Protein AF-K2Q4K3-F1 (afdb_monomer_lite)

Sequence (228 aa):
MFWHGWGLAWGFAFGVAFAGFVYLGSAGADAVWCAADDRGNCLREWISALGGWAAVAAAAPTIYYLSRQVTAAATHEKVNFAIASRANLSLASAARQTAIEVRYQVRLVRQTLGNSGMTRPRQVNHVRAVCELASEWFKRPVFAEFEARIGFADATTVATITVYLDGQVSHMKDLEIQALEGLSVKEFEMLMKRLDGAMNIADKFAEATCASADTFIQEINRLGSRLA

Radius of gyration: 39.3 Å; chains: 1; bounding box: 79×46×107 Å

Structure (mmCIF, N/CA/C/O backbone):
data_AF-K2Q4K3-F1
#
_entry.id   AF-K2Q4K3-F1
#
loop_
_atom_site.group_PDB
_atom_site.id
_atom_site.type_symbol
_atom_site.label_atom_id
_atom_site.label_alt_id
_atom_site.label_comp_id
_atom_site.label_asym_id
_atom_site.label_entity_id
_atom_site.label_seq_id
_atom_site.pdbx_PDB_ins_code
_atom_site.Cartn_x
_atom_site.Cartn_y
_atom_site.Cartn_z
_atom_site.occupancy
_atom_site.B_iso_or_equiv
_atom_site.auth_seq_id
_atom_site.auth_comp_id
_atom_site.auth_asym_id
_atom_site.auth_atom_id
_atom_site.pdbx_PDB_model_num
ATOM 1 N N . MET A 1 1 ? 40.357 0.720 -27.480 1.00 56.66 1 MET A N 1
ATOM 2 C CA . MET A 1 1 ? 41.313 0.406 -28.572 1.00 56.66 1 MET A CA 1
ATOM 3 C C . MET A 1 1 ? 40.733 0.530 -29.985 1.00 56.66 1 MET A C 1
ATOM 5 O O . MET A 1 1 ? 41.469 0.970 -30.852 1.00 56.66 1 MET A O 1
ATOM 9 N N . PHE A 1 2 ? 39.448 0.232 -30.236 1.00 60.06 2 PHE A N 1
ATOM 10 C CA . PHE A 1 2 ? 38.836 0.322 -31.581 1.00 60.06 2 PHE A CA 1
ATOM 11 C C . PHE A 1 2 ? 38.992 1.697 -32.276 1.00 60.06 2 PHE A C 1
ATOM 13 O O . PHE A 1 2 ? 39.279 1.766 -33.467 1.00 60.06 2 PHE A O 1
ATOM 20 N N . TRP A 1 3 ? 38.902 2.791 -31.514 1.00 59.75 3 TRP A N 1
ATOM 21 C CA . TRP A 1 3 ? 38.995 4.165 -32.026 1.00 59.75 3 TRP A CA 1
ATOM 22 C C . TRP A 1 3 ? 40.365 4.555 -32.602 1.00 59.75 3 TRP A C 1
ATOM 24 O O . TRP A 1 3 ? 40.418 5.317 -33.563 1.00 59.75 3 TRP A O 1
ATOM 34 N N . HIS A 1 4 ? 41.470 4.012 -32.077 1.00 75.50 4 HIS A N 1
ATOM 35 C CA . HIS A 1 4 ? 42.804 4.330 -32.603 1.00 75.50 4 HIS A CA 1
ATOM 36 C C . HIS A 1 4 ? 43.058 3.669 -33.960 1.00 75.50 4 HIS A C 1
ATOM 38 O O . HIS A 1 4 ? 43.637 4.302 -34.837 1.00 75.50 4 HIS A O 1
ATOM 44 N N . GLY A 1 5 ? 42.569 2.439 -34.162 1.00 76.44 5 GLY A N 1
ATOM 45 C CA . GLY A 1 5 ? 42.685 1.744 -35.448 1.00 76.44 5 GLY A CA 1
ATOM 46 C C . GLY A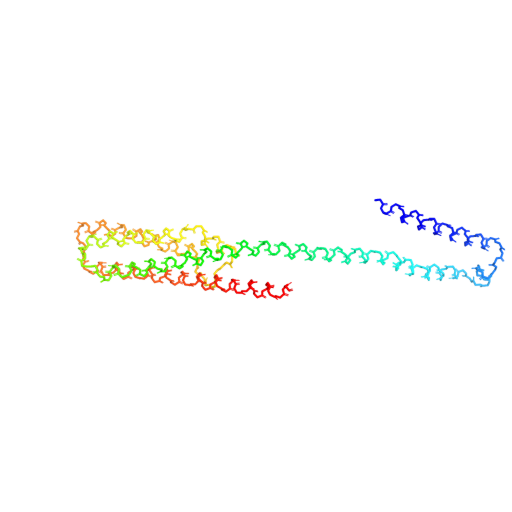 1 5 ? 41.842 2.397 -36.544 1.00 76.44 5 GLY A C 1
ATOM 47 O O . GLY A 1 5 ? 42.328 2.603 -37.652 1.00 76.44 5 GLY A O 1
ATOM 48 N N . TRP A 1 6 ? 40.607 2.793 -36.220 1.00 76.31 6 TRP A N 1
ATOM 49 C CA . TRP A 1 6 ? 39.730 3.497 -37.162 1.00 76.31 6 TRP A CA 1
ATOM 50 C C . TRP A 1 6 ? 40.262 4.890 -37.524 1.00 76.31 6 TRP A C 1
ATOM 52 O O . TRP A 1 6 ? 40.277 5.249 -38.699 1.00 76.31 6 TRP A O 1
ATOM 62 N N . GLY A 1 7 ? 40.761 5.646 -36.540 1.00 78.50 7 GLY A N 1
ATOM 63 C CA . GLY A 1 7 ? 41.373 6.955 -36.779 1.00 78.50 7 GLY A CA 1
ATOM 64 C C . GLY A 1 7 ? 42.622 6.880 -37.661 1.00 78.50 7 GLY A C 1
ATOM 65 O O . GLY A 1 7 ? 42.772 7.692 -38.568 1.00 78.50 7 GLY A O 1
ATOM 66 N N . LEU A 1 8 ? 43.481 5.874 -37.454 1.00 84.50 8 LEU A N 1
ATOM 67 C CA . LEU A 1 8 ? 44.656 5.633 -38.299 1.00 84.50 8 LEU A CA 1
ATOM 68 C C . LEU A 1 8 ? 44.277 5.230 -39.726 1.00 84.50 8 LEU A C 1
ATOM 70 O O . LEU A 1 8 ? 44.859 5.753 -40.672 1.00 84.50 8 LEU A O 1
ATOM 74 N N . ALA A 1 9 ? 43.297 4.338 -39.891 1.00 80.12 9 ALA A N 1
ATOM 75 C CA . ALA A 1 9 ? 42.867 3.877 -41.209 1.00 80.12 9 ALA A CA 1
ATOM 76 C C . ALA A 1 9 ? 42.280 5.023 -42.048 1.00 80.12 9 ALA A C 1
ATOM 78 O O . ALA A 1 9 ? 42.670 5.210 -43.199 1.00 80.12 9 ALA A O 1
ATOM 79 N N . TRP A 1 10 ? 41.397 5.834 -41.457 1.00 80.44 10 TRP A N 1
ATOM 80 C CA . TRP A 1 10 ? 40.829 6.999 -42.137 1.00 80.44 10 TRP A CA 1
ATOM 81 C C . TRP A 1 10 ? 41.842 8.121 -42.320 1.00 80.44 10 TRP A C 1
ATOM 83 O O . TRP A 1 10 ? 41.892 8.707 -43.395 1.00 80.44 10 TRP A O 1
ATOM 93 N N . GLY A 1 11 ? 42.681 8.393 -41.319 1.00 84.00 11 GLY A N 1
ATOM 94 C CA . GLY A 1 11 ? 43.754 9.380 -41.433 1.00 84.00 11 GLY A CA 1
ATOM 95 C C . GLY A 1 11 ? 44.720 9.043 -42.569 1.00 84.00 11 GLY A C 1
ATOM 96 O O . GLY A 1 11 ? 45.068 9.918 -43.356 1.00 84.00 11 GLY A O 1
ATOM 97 N N . PHE A 1 12 ? 45.081 7.765 -42.718 1.00 87.00 12 PHE A N 1
ATOM 98 C CA . PHE A 1 12 ? 45.898 7.293 -43.832 1.00 87.00 12 PHE A CA 1
ATOM 99 C C . PHE A 1 12 ? 45.155 7.385 -45.170 1.00 87.00 12 PHE A C 1
ATOM 101 O O . PHE A 1 12 ? 45.705 7.918 -46.128 1.00 87.00 12 PHE A O 1
ATOM 108 N N . ALA A 1 13 ? 43.897 6.937 -45.242 1.00 81.12 13 ALA A N 1
ATOM 109 C CA . ALA A 1 13 ? 43.105 6.995 -46.472 1.00 81.12 13 ALA A CA 1
ATOM 110 C C . ALA A 1 13 ? 42.893 8.437 -46.967 1.00 81.12 13 ALA A C 1
ATOM 112 O O . ALA A 1 13 ? 43.141 8.726 -48.138 1.00 81.12 13 ALA A O 1
ATOM 113 N N . PHE A 1 14 ? 42.505 9.359 -46.080 1.00 82.81 14 PHE A N 1
ATOM 114 C CA . PHE A 1 14 ? 42.374 10.780 -46.409 1.00 82.81 14 PHE A CA 1
ATOM 115 C C . PHE A 1 14 ? 43.726 11.417 -46.728 1.00 82.81 14 PHE A C 1
ATOM 117 O O . PHE A 1 14 ? 43.805 12.216 -47.655 1.00 82.81 14 PHE A O 1
ATOM 124 N N . GLY A 1 15 ? 44.791 11.039 -46.017 1.00 86.00 15 GLY A N 1
ATOM 125 C CA . GLY A 1 15 ? 46.147 11.511 -46.290 1.00 86.00 15 GLY A CA 1
ATOM 126 C C . GLY A 1 15 ? 46.643 11.108 -47.680 1.00 86.00 15 GLY A C 1
ATOM 127 O O . GLY A 1 15 ? 47.149 11.952 -48.414 1.00 86.00 15 GLY A O 1
ATOM 128 N N . VAL A 1 16 ? 46.441 9.848 -48.079 1.00 84.38 16 VAL A N 1
ATOM 129 C CA . VAL A 1 16 ? 46.806 9.343 -49.413 1.00 84.38 16 VAL A CA 1
ATOM 130 C C . VAL A 1 16 ? 45.932 9.966 -50.498 1.00 84.38 16 VAL A C 1
ATOM 132 O O . VAL A 1 16 ? 46.457 10.382 -51.527 1.00 84.38 16 VAL A O 1
ATOM 135 N N . ALA A 1 17 ? 44.621 10.088 -50.273 1.00 80.06 17 ALA A N 1
ATOM 136 C CA . ALA A 1 17 ? 43.721 10.750 -51.215 1.00 80.06 17 ALA A CA 1
ATOM 137 C C . ALA A 1 17 ? 44.091 12.230 -51.411 1.00 80.06 17 ALA A C 1
ATOM 139 O O . ALA A 1 17 ? 44.132 12.710 -52.541 1.00 80.06 17 ALA A O 1
ATOM 140 N N . PHE A 1 18 ? 44.427 12.936 -50.329 1.00 82.19 18 PHE A N 1
ATOM 141 C CA . PHE A 1 18 ? 44.883 14.323 -50.376 1.00 82.19 18 PHE A CA 1
ATOM 142 C C . PHE A 1 18 ? 46.233 14.454 -51.090 1.00 82.19 18 PHE A C 1
ATOM 144 O O . PHE A 1 18 ? 46.377 15.289 -51.980 1.00 82.19 18 PHE A O 1
ATOM 151 N N . ALA A 1 19 ? 47.203 13.594 -50.768 1.00 82.88 19 ALA A N 1
ATOM 152 C CA . ALA A 1 19 ? 48.500 13.574 -51.440 1.00 82.88 19 ALA A CA 1
ATOM 153 C C . ALA A 1 19 ? 48.365 13.261 -52.940 1.00 82.88 19 ALA A C 1
ATOM 155 O O . ALA A 1 19 ? 49.003 13.916 -53.760 1.00 82.88 19 ALA A O 1
ATOM 156 N N . GLY A 1 20 ? 47.495 12.316 -53.310 1.00 81.06 20 GLY A N 1
ATOM 157 C CA . GLY A 1 20 ? 47.175 11.993 -54.699 1.00 81.06 20 GLY A CA 1
ATOM 158 C C . GLY A 1 20 ? 46.489 13.146 -55.433 1.00 81.06 20 GLY A C 1
ATOM 159 O O . GLY A 1 20 ? 46.856 13.446 -56.565 1.00 81.06 20 GLY A O 1
ATOM 160 N N . PHE A 1 21 ? 45.553 13.841 -54.781 1.00 75.62 21 PHE A N 1
ATOM 161 C CA . PHE A 1 21 ? 44.893 15.031 -55.324 1.00 75.62 21 PHE A CA 1
ATOM 162 C C . PHE A 1 21 ? 45.894 16.166 -55.602 1.00 75.62 21 PHE A C 1
ATOM 164 O O . PHE A 1 21 ? 45.893 16.741 -56.691 1.00 75.62 21 PHE A O 1
ATOM 171 N N . VAL A 1 22 ? 46.800 16.441 -54.655 1.00 79.38 22 VAL A N 1
ATOM 172 C CA . VAL A 1 22 ? 47.881 17.429 -54.821 1.00 79.38 22 VAL A CA 1
ATOM 173 C C . VAL A 1 22 ? 48.845 17.006 -55.932 1.00 79.38 22 VAL A C 1
ATOM 175 O O . VAL A 1 22 ? 49.200 17.823 -56.780 1.00 79.38 22 VAL A O 1
ATOM 178 N N . TYR A 1 23 ? 49.235 15.729 -55.968 1.00 80.75 23 TYR A N 1
ATOM 179 C CA . TYR A 1 23 ? 50.148 15.193 -56.976 1.00 80.75 23 TYR A CA 1
ATOM 180 C C . TYR A 1 23 ? 49.570 15.296 -58.393 1.00 80.75 23 TYR A C 1
ATOM 182 O O . TYR A 1 23 ? 50.210 15.874 -59.271 1.00 80.75 23 TYR A O 1
ATOM 190 N N . LEU A 1 24 ? 48.340 14.818 -58.604 1.00 75.25 24 LEU A N 1
ATOM 191 C CA . LEU A 1 24 ? 47.638 14.912 -59.889 1.00 75.25 24 LEU A CA 1
ATOM 192 C C . LEU A 1 24 ? 47.449 16.366 -60.330 1.00 75.25 24 LEU A C 1
ATOM 194 O O . LEU A 1 24 ? 47.532 16.662 -61.519 1.00 75.25 24 LEU A O 1
ATOM 198 N N . GLY A 1 25 ? 47.264 17.278 -59.374 1.00 70.06 25 GLY A N 1
ATOM 199 C CA . GLY A 1 25 ? 47.230 18.705 -59.650 1.00 70.06 25 GLY A CA 1
ATOM 200 C C . GLY A 1 25 ? 48.541 19.308 -60.104 1.00 70.06 25 GLY A C 1
ATOM 201 O O . GLY A 1 25 ? 48.578 20.070 -61.064 1.00 70.06 25 GLY A O 1
ATOM 202 N N . SER A 1 26 ? 49.633 18.923 -59.450 1.00 71.56 26 SER A N 1
ATOM 203 C CA . SER A 1 26 ? 50.974 19.372 -59.823 1.00 71.56 26 SER A CA 1
ATOM 204 C C . SER A 1 26 ? 51.459 18.791 -61.158 1.00 71.56 26 SER A C 1
ATOM 206 O O . SER A 1 26 ? 52.324 19.379 -61.800 1.00 71.56 26 SER A O 1
ATOM 208 N N . ALA A 1 27 ? 50.887 17.666 -61.600 1.00 74.25 27 ALA A N 1
ATOM 209 C CA . ALA A 1 27 ? 51.270 16.953 -62.818 1.00 74.25 27 ALA A CA 1
ATOM 210 C C . ALA A 1 27 ? 50.610 17.492 -64.109 1.00 74.25 27 ALA A C 1
ATOM 212 O O . ALA A 1 27 ? 50.679 16.833 -65.145 1.00 74.25 27 ALA A O 1
ATOM 213 N N . GLY A 1 28 ? 49.987 18.678 -64.069 1.00 61.53 28 GLY A N 1
ATOM 214 C CA . GLY A 1 28 ? 49.449 19.349 -65.261 1.00 61.53 28 GLY A CA 1
ATOM 215 C C . GLY A 1 28 ? 48.087 18.830 -65.726 1.00 61.53 28 GLY A C 1
ATOM 216 O O . GLY A 1 28 ? 47.750 18.930 -66.903 1.00 61.53 28 GLY A O 1
ATOM 217 N N . ALA A 1 29 ? 47.291 18.253 -64.822 1.00 60.22 29 ALA A N 1
ATOM 218 C CA . ALA A 1 29 ? 45.904 17.923 -65.117 1.00 60.22 29 ALA A CA 1
ATOM 219 C C . ALA A 1 29 ? 45.038 19.200 -65.118 1.00 60.22 29 ALA A C 1
ATOM 221 O O . ALA A 1 29 ? 44.298 19.455 -64.167 1.00 60.22 29 ALA A O 1
ATOM 222 N N . ASP A 1 30 ? 45.090 19.968 -66.211 1.00 57.81 30 ASP A N 1
ATOM 223 C CA . ASP A 1 30 ? 44.252 21.163 -66.457 1.00 57.81 30 ASP A CA 1
ATOM 224 C C . ASP A 1 30 ? 42.736 20.854 -66.447 1.00 57.81 30 ASP A C 1
ATOM 226 O O . ASP A 1 30 ? 41.898 21.748 -66.441 1.00 57.81 30 ASP A O 1
ATOM 230 N N . ALA A 1 31 ? 42.362 19.570 -66.451 1.00 57.50 31 ALA A N 1
ATOM 231 C CA . ALA A 1 31 ? 40.981 19.111 -66.304 1.00 57.50 31 ALA A CA 1
ATOM 232 C C . ALA A 1 31 ? 40.528 18.970 -64.835 1.00 57.50 31 ALA A C 1
ATOM 234 O O . ALA A 1 31 ? 39.330 18.916 -64.569 1.00 57.50 31 ALA A O 1
ATOM 235 N N . VAL A 1 32 ? 41.466 18.866 -63.884 1.00 57.28 32 VAL A N 1
ATOM 236 C CA . VAL A 1 32 ? 41.179 18.704 -62.442 1.00 57.28 32 VAL A CA 1
ATOM 237 C C . VAL A 1 32 ? 41.260 20.046 -61.717 1.00 57.28 32 VAL A C 1
ATOM 239 O O . VAL A 1 32 ? 40.518 20.285 -60.764 1.00 57.28 32 VAL A O 1
ATOM 242 N N . TRP A 1 33 ? 42.133 20.933 -62.190 1.00 58.94 33 TRP A N 1
ATOM 243 C CA . TRP A 1 33 ? 42.245 22.309 -61.724 1.00 58.94 33 TRP A CA 1
ATOM 244 C C . TRP A 1 33 ? 41.614 23.184 -62.780 1.00 58.94 33 TRP A C 1
ATOM 246 O O . TRP A 1 33 ? 42.030 23.166 -63.927 1.00 58.94 33 TRP A O 1
ATOM 256 N N . CYS A 1 34 ? 40.544 23.857 -62.389 1.00 59.59 34 CYS A N 1
ATOM 257 C CA . CYS A 1 34 ? 39.619 24.528 -63.286 1.00 59.59 34 CYS A CA 1
ATOM 258 C C . CYS A 1 34 ? 40.351 25.399 -64.317 1.00 59.59 34 CYS A C 1
ATOM 260 O O . CYS A 1 34 ? 41.372 26.011 -63.998 1.00 59.59 34 CYS A O 1
ATOM 262 N N . ALA A 1 35 ? 39.834 25.438 -65.548 1.00 60.59 35 ALA A N 1
ATOM 263 C CA . ALA A 1 35 ? 40.445 26.199 -66.631 1.00 60.59 35 ALA A CA 1
ATOM 264 C C . ALA A 1 35 ? 40.678 27.657 -66.200 1.00 60.59 35 ALA A C 1
ATOM 266 O O . ALA A 1 35 ? 39.863 28.229 -65.480 1.00 60.59 35 ALA A O 1
ATOM 267 N N . ALA A 1 36 ? 41.766 28.276 -66.667 1.00 59.06 36 ALA A N 1
ATOM 268 C CA . ALA A 1 36 ? 42.179 29.625 -66.260 1.00 59.06 36 ALA A CA 1
ATOM 269 C C . ALA A 1 36 ? 41.124 30.741 -66.490 1.00 59.06 36 ALA A C 1
ATOM 271 O O . ALA A 1 36 ? 41.298 31.850 -65.990 1.00 59.06 36 ALA A O 1
ATOM 272 N N . ASP A 1 37 ? 40.049 30.456 -67.233 1.00 62.31 37 ASP A N 1
ATOM 273 C CA . ASP A 1 37 ? 38.896 31.338 -67.478 1.00 62.31 37 ASP A CA 1
ATOM 274 C C . ASP A 1 37 ? 37.863 31.322 -66.324 1.00 62.31 37 ASP A C 1
ATOM 276 O O . ASP A 1 37 ? 37.216 32.328 -66.022 1.00 62.31 37 ASP A O 1
ATOM 280 N N . ASP A 1 38 ? 37.753 30.214 -65.584 1.00 62.88 38 ASP A N 1
ATOM 281 C CA . ASP A 1 38 ? 36.843 30.124 -64.443 1.00 62.88 38 ASP A CA 1
ATOM 282 C C . ASP A 1 38 ? 37.428 30.884 -63.247 1.00 62.88 38 ASP A C 1
ATOM 284 O O . ASP A 1 38 ? 38.379 30.449 -62.598 1.00 62.88 38 ASP A O 1
ATOM 288 N N . ARG A 1 39 ? 36.838 32.047 -62.941 1.00 58.94 39 ARG A N 1
ATOM 289 C CA . ARG A 1 39 ? 37.270 33.037 -61.931 1.00 58.94 39 ARG A CA 1
ATOM 290 C C . ARG A 1 39 ? 37.211 32.545 -60.469 1.00 58.94 39 ARG A C 1
ATOM 292 O O . ARG A 1 39 ? 36.577 33.170 -59.624 1.00 58.94 39 ARG A O 1
ATOM 299 N N . GLY A 1 40 ? 37.852 31.426 -60.140 1.00 59.81 40 GLY A N 1
ATOM 300 C CA . GLY A 1 40 ? 38.102 30.970 -58.768 1.00 59.81 40 GLY A CA 1
ATOM 301 C C . GLY A 1 40 ? 36.913 30.355 -58.011 1.00 59.81 40 GLY A C 1
ATOM 302 O O . GLY A 1 40 ? 37.084 29.948 -56.864 1.00 59.81 40 GLY A O 1
ATOM 303 N N . ASN A 1 41 ? 35.726 30.231 -58.617 1.00 63.47 41 ASN A N 1
ATOM 304 C CA . ASN A 1 41 ? 34.529 29.686 -57.946 1.00 63.47 41 ASN A CA 1
ATOM 305 C C . ASN A 1 41 ? 34.506 28.154 -57.842 1.00 63.47 41 ASN A C 1
ATOM 307 O O . ASN A 1 41 ? 33.830 27.579 -56.994 1.00 63.47 41 ASN A O 1
ATOM 311 N N . CYS A 1 42 ? 35.288 27.492 -58.676 1.00 64.12 42 CYS A N 1
ATOM 312 C CA . CYS A 1 42 ? 35.221 26.060 -58.895 1.00 64.12 42 CYS A CA 1
ATOM 313 C C . CYS A 1 42 ? 35.799 25.255 -57.701 1.00 64.12 42 CYS A C 1
ATOM 315 O O . CYS A 1 42 ? 35.173 24.309 -57.228 1.00 64.12 42 CYS A O 1
ATOM 317 N N . LEU A 1 43 ? 36.898 25.707 -57.070 1.00 64.69 43 LEU A N 1
ATOM 318 C CA . LEU A 1 43 ? 37.414 25.113 -55.818 1.00 64.69 43 LEU A CA 1
ATOM 319 C C . LEU A 1 43 ? 36.386 25.192 -54.672 1.00 64.69 43 LEU A C 1
ATOM 321 O O . LEU A 1 43 ? 36.250 24.269 -53.868 1.00 64.69 43 LEU A O 1
ATOM 325 N N . ARG A 1 44 ? 35.638 26.298 -54.604 1.00 66.06 44 ARG A N 1
ATOM 326 C CA . ARG A 1 44 ? 34.597 26.501 -53.592 1.00 66.06 44 ARG A CA 1
ATOM 327 C C . ARG A 1 44 ? 33.427 25.536 -53.792 1.00 66.06 44 ARG A C 1
ATOM 329 O O . ARG A 1 44 ? 32.916 25.013 -52.804 1.00 66.06 44 ARG A O 1
ATOM 336 N N . GLU A 1 45 ? 33.028 25.274 -55.033 1.00 68.31 45 GLU A N 1
ATOM 337 C CA . GLU A 1 45 ? 31.983 24.293 -55.350 1.00 68.31 45 GLU A CA 1
ATOM 338 C C . GLU A 1 45 ? 32.414 22.864 -55.012 1.00 68.31 45 GLU A C 1
ATOM 340 O O . GLU A 1 45 ? 31.643 22.132 -54.394 1.00 68.31 45 GLU A O 1
ATOM 345 N N . TRP A 1 46 ? 33.668 22.494 -55.288 1.00 68.19 46 TRP A N 1
ATOM 346 C CA . TRP A 1 46 ? 34.223 21.195 -54.889 1.00 68.19 46 TRP A CA 1
ATOM 347 C C . TRP A 1 46 ? 34.259 21.004 -53.371 1.00 68.19 46 TRP A C 1
ATOM 349 O O . TRP A 1 46 ? 33.826 19.965 -52.866 1.00 68.19 46 TRP A O 1
ATOM 359 N N . ILE A 1 47 ? 34.716 22.014 -52.622 1.00 67.31 47 ILE A N 1
ATOM 360 C CA . ILE A 1 47 ? 34.710 21.977 -51.151 1.00 67.31 47 ILE A CA 1
ATOM 361 C C . ILE A 1 47 ? 33.272 21.888 -50.618 1.00 67.31 47 ILE A C 1
ATOM 363 O O . ILE A 1 47 ? 33.006 21.124 -49.689 1.00 67.31 47 ILE A O 1
ATOM 367 N N . SER A 1 48 ? 32.327 22.608 -51.229 1.00 66.38 48 SER A N 1
ATOM 368 C CA . SER A 1 48 ? 30.909 22.542 -50.863 1.00 66.38 48 SER A CA 1
ATOM 369 C C . SER A 1 48 ? 30.295 21.167 -51.161 1.00 66.38 48 SER A C 1
ATOM 371 O O . SER A 1 48 ? 29.519 20.656 -50.353 1.00 66.38 48 SER A O 1
ATOM 373 N N . ALA A 1 49 ? 30.660 20.544 -52.285 1.00 68.31 49 ALA A N 1
ATOM 374 C CA . ALA A 1 49 ? 30.176 19.224 -52.683 1.00 68.31 49 ALA A CA 1
ATOM 375 C C . ALA A 1 49 ? 30.736 18.106 -51.786 1.00 68.31 49 ALA A C 1
ATOM 377 O O . ALA A 1 49 ? 30.004 17.193 -51.403 1.00 68.31 49 ALA A O 1
ATOM 378 N N . LEU A 1 50 ? 32.011 18.192 -51.391 1.00 69.25 50 LEU A N 1
ATOM 379 C CA . LEU A 1 50 ? 32.649 17.218 -50.497 1.00 69.25 50 LEU A CA 1
ATOM 380 C C . LEU A 1 50 ? 32.232 17.396 -49.028 1.00 69.25 50 LEU A C 1
ATOM 382 O O . LEU A 1 50 ? 32.122 16.406 -48.301 1.00 69.25 50 LEU A O 1
ATOM 386 N N . GLY A 1 51 ? 31.946 18.629 -48.594 1.00 70.81 51 GLY A N 1
ATOM 387 C CA . GLY A 1 51 ? 31.524 18.928 -47.222 1.00 70.81 51 GLY A CA 1
ATOM 388 C C . GLY A 1 51 ? 30.237 18.206 -46.805 1.00 70.81 51 GLY A C 1
ATOM 389 O O . GLY A 1 51 ? 30.144 17.718 -45.678 1.00 70.81 51 GLY A O 1
ATOM 390 N N . GLY A 1 52 ? 29.274 18.057 -47.722 1.00 71.06 52 GLY A N 1
ATOM 391 C CA . GLY A 1 52 ? 28.025 17.329 -47.464 1.00 71.06 52 GLY A CA 1
ATOM 392 C C . GLY A 1 52 ? 28.238 15.830 -47.222 1.00 71.06 52 GLY A C 1
ATOM 393 O O . GLY A 1 52 ? 27.717 15.275 -46.254 1.00 71.06 52 GLY A O 1
ATOM 394 N N . TRP A 1 53 ? 29.058 15.174 -48.048 1.00 75.75 53 TRP A N 1
ATOM 395 C CA . TRP A 1 53 ? 29.354 13.743 -47.901 1.00 75.75 53 TRP A CA 1
ATOM 396 C C . TRP A 1 53 ? 30.229 13.444 -46.681 1.00 75.75 53 TRP A C 1
ATOM 398 O O . TRP A 1 53 ? 29.993 12.450 -45.993 1.00 75.75 53 TRP A O 1
ATOM 408 N N . ALA A 1 54 ? 31.189 14.320 -46.364 1.00 75.81 54 ALA A N 1
ATOM 409 C CA . ALA A 1 54 ? 32.010 14.201 -45.160 1.00 75.81 54 ALA A CA 1
ATOM 410 C C . ALA A 1 54 ? 31.161 14.276 -43.877 1.00 75.81 54 ALA A C 1
ATOM 412 O O . ALA A 1 54 ? 31.367 13.487 -42.953 1.00 75.81 54 ALA A O 1
ATOM 413 N N . ALA A 1 55 ? 30.157 15.160 -43.839 1.00 74.25 55 ALA A N 1
ATOM 414 C CA . ALA A 1 55 ? 29.220 15.247 -42.722 1.00 74.25 55 ALA A CA 1
ATOM 415 C C . ALA A 1 55 ? 28.385 13.964 -42.561 1.00 74.25 55 ALA A C 1
ATOM 417 O O . ALA A 1 55 ? 28.241 13.465 -41.447 1.00 74.25 55 ALA A O 1
ATOM 418 N N . VAL A 1 56 ? 27.890 13.383 -43.660 1.00 78.12 56 VAL A N 1
ATOM 419 C CA . VAL A 1 56 ? 27.142 12.112 -43.628 1.00 78.12 56 VAL A CA 1
ATOM 420 C C . VAL A 1 56 ? 28.030 10.955 -43.158 1.00 78.12 56 VAL A C 1
ATOM 422 O O . VAL A 1 56 ? 27.608 10.167 -42.309 1.00 78.12 56 VAL A O 1
ATOM 425 N N . ALA A 1 57 ? 29.273 10.874 -43.645 1.00 77.62 57 ALA A N 1
ATOM 426 C CA . ALA A 1 57 ? 30.231 9.845 -43.241 1.00 77.62 57 ALA A CA 1
ATOM 427 C C . ALA A 1 57 ? 30.613 9.945 -41.754 1.00 77.62 57 ALA A C 1
ATOM 429 O O . ALA A 1 57 ? 30.769 8.920 -41.095 1.00 77.62 57 ALA A O 1
ATOM 430 N N . ALA A 1 58 ? 30.712 11.160 -41.206 1.00 79.25 58 ALA A N 1
ATOM 431 C CA . ALA A 1 58 ? 30.929 11.376 -39.775 1.00 79.25 58 ALA A CA 1
ATOM 432 C C . ALA A 1 58 ? 29.664 11.100 -38.932 1.00 79.25 58 ALA A C 1
ATOM 434 O O . ALA A 1 58 ? 29.745 10.580 -37.814 1.00 79.25 58 ALA A O 1
ATOM 435 N N . ALA A 1 59 ? 28.479 11.415 -39.460 1.00 79.56 59 ALA A N 1
ATOM 436 C CA . ALA A 1 59 ? 27.209 11.226 -38.765 1.00 79.56 59 ALA A CA 1
ATOM 437 C C . ALA A 1 59 ? 26.778 9.753 -38.692 1.00 79.56 59 ALA A C 1
ATOM 439 O O . ALA A 1 59 ? 26.250 9.328 -37.664 1.00 79.56 59 ALA A O 1
ATOM 440 N N . ALA A 1 60 ? 27.018 8.952 -39.734 1.00 86.38 60 ALA A N 1
ATOM 441 C CA . ALA A 1 60 ? 26.534 7.572 -39.800 1.00 86.38 60 ALA A CA 1
ATOM 442 C C . ALA A 1 60 ? 27.043 6.669 -38.647 1.00 86.38 60 ALA A C 1
ATOM 444 O O . ALA A 1 60 ? 26.208 6.030 -37.997 1.00 86.38 60 ALA A O 1
ATOM 445 N N . PRO A 1 61 ? 28.349 6.643 -38.295 1.00 84.75 61 PRO A N 1
ATOM 446 C CA . PRO A 1 61 ? 28.836 5.893 -37.134 1.00 84.75 61 PRO A CA 1
ATOM 447 C C . PRO A 1 61 ? 28.236 6.395 -35.818 1.00 84.75 61 PRO A C 1
ATOM 449 O O . PRO A 1 61 ? 27.931 5.599 -34.930 1.00 84.75 61 PRO A O 1
ATOM 452 N N . THR A 1 62 ? 28.035 7.710 -35.708 1.00 87.62 62 THR A N 1
ATOM 453 C CA . THR A 1 62 ? 27.464 8.349 -34.519 1.00 87.62 62 THR A CA 1
ATOM 454 C C . THR A 1 62 ? 26.017 7.904 -34.311 1.00 87.62 62 THR A C 1
ATOM 456 O O . THR A 1 62 ? 25.672 7.429 -33.231 1.00 87.62 62 THR A O 1
ATOM 459 N N . ILE A 1 63 ? 25.188 7.960 -35.359 1.00 91.25 63 ILE A N 1
ATOM 460 C CA . ILE A 1 63 ? 23.792 7.497 -35.329 1.00 91.25 63 ILE A CA 1
ATOM 461 C C . ILE A 1 63 ? 23.724 6.000 -35.004 1.00 91.25 63 ILE A C 1
ATOM 463 O O . ILE A 1 63 ? 22.912 5.586 -34.177 1.00 91.25 63 ILE A O 1
ATOM 467 N N . TYR A 1 64 ? 24.598 5.187 -35.604 1.00 89.88 64 TYR A N 1
ATOM 468 C CA . TYR A 1 64 ? 24.653 3.750 -35.330 1.00 89.88 64 TYR A CA 1
ATOM 469 C C . TYR A 1 64 ? 25.023 3.438 -33.872 1.00 89.88 64 TYR A C 1
ATOM 471 O O . TYR A 1 64 ? 24.450 2.543 -33.250 1.00 89.88 64 TYR A O 1
ATOM 479 N N . TYR A 1 65 ? 25.974 4.172 -33.292 1.00 90.31 65 TYR A N 1
ATOM 480 C CA . TYR A 1 65 ? 26.346 3.965 -31.896 1.00 90.31 65 TYR A CA 1
ATOM 481 C C . TYR A 1 65 ? 25.237 4.427 -30.942 1.00 90.31 65 TYR A C 1
ATOM 483 O O . TYR A 1 65 ? 24.923 3.725 -29.980 1.00 90.31 65 TYR A O 1
ATOM 491 N N . LEU A 1 66 ? 24.590 5.557 -31.242 1.00 91.44 66 LEU A N 1
ATOM 492 C CA . LEU A 1 66 ? 23.458 6.068 -30.469 1.00 91.44 66 LEU A CA 1
ATOM 493 C C . LEU A 1 66 ? 22.258 5.114 -30.504 1.00 91.44 66 LEU A C 1
ATOM 495 O O . LEU A 1 66 ? 21.663 4.861 -29.460 1.00 91.44 66 LEU A O 1
ATOM 499 N N . SER A 1 67 ? 21.932 4.509 -31.651 1.00 90.06 67 SER A N 1
ATOM 500 C CA . SER A 1 67 ? 20.825 3.543 -31.734 1.00 90.06 67 SER A CA 1
ATOM 501 C C . SER A 1 67 ? 21.077 2.298 -30.875 1.00 90.06 67 SER A C 1
ATOM 503 O O . SER A 1 67 ? 20.168 1.815 -30.188 1.00 90.06 67 SER A O 1
ATOM 505 N N . ARG A 1 68 ? 22.329 1.819 -30.818 1.00 90.94 68 ARG A N 1
ATOM 506 C CA . ARG A 1 68 ? 22.723 0.734 -29.906 1.00 90.94 68 ARG A CA 1
ATOM 507 C C . ARG A 1 68 ? 22.637 1.153 -28.440 1.00 90.94 68 ARG A C 1
ATOM 509 O O . ARG A 1 68 ? 22.161 0.358 -27.633 1.00 90.94 68 ARG A O 1
ATOM 516 N N . GLN A 1 69 ? 23.049 2.375 -28.095 1.00 88.88 69 GLN A N 1
ATOM 517 C CA . GLN A 1 69 ? 22.927 2.885 -26.724 1.00 88.88 69 GLN A CA 1
ATOM 518 C C . GLN A 1 69 ? 21.470 2.995 -26.279 1.00 88.88 69 GLN A C 1
ATOM 520 O O . GLN A 1 69 ? 21.144 2.533 -25.191 1.00 88.88 69 GLN A O 1
ATOM 525 N N . VAL A 1 70 ? 20.588 3.535 -27.123 1.00 92.19 70 VAL A N 1
ATOM 526 C CA . VAL A 1 70 ? 19.152 3.648 -26.819 1.00 92.19 70 VAL A CA 1
ATOM 527 C C . VAL A 1 70 ? 18.532 2.265 -26.616 1.00 92.19 70 VAL A C 1
ATOM 529 O O . VAL A 1 70 ? 17.780 2.056 -25.670 1.00 92.19 70 VAL A O 1
ATOM 532 N N . THR A 1 71 ? 18.906 1.287 -27.443 1.00 91.44 71 THR A N 1
ATOM 533 C CA . THR A 1 71 ? 18.418 -0.096 -27.301 1.00 91.44 71 THR A CA 1
ATOM 534 C C . THR A 1 71 ? 18.900 -0.744 -25.995 1.00 91.44 71 THR A C 1
ATOM 536 O O . THR A 1 71 ? 18.135 -1.422 -25.302 1.00 91.44 71 THR A O 1
ATOM 539 N N . ALA A 1 72 ? 20.165 -0.523 -25.624 1.00 90.00 72 ALA A N 1
ATOM 540 C CA . ALA A 1 72 ? 20.716 -1.003 -24.359 1.00 90.00 72 ALA A CA 1
ATOM 541 C C . ALA A 1 72 ? 20.047 -0.324 -23.152 1.00 90.00 72 ALA A C 1
ATOM 543 O O . ALA A 1 72 ? 19.635 -1.010 -22.217 1.00 90.00 72 ALA A O 1
ATOM 544 N N . ALA A 1 73 ? 19.864 0.999 -23.198 1.00 89.06 73 ALA A N 1
ATOM 545 C CA . ALA A 1 73 ? 19.173 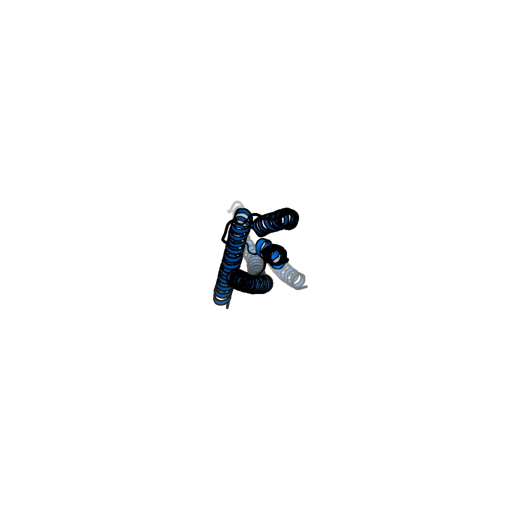1.768 -22.166 1.00 89.06 73 ALA A CA 1
ATOM 546 C C . ALA A 1 73 ? 17.732 1.279 -21.968 1.00 89.06 73 ALA A C 1
ATOM 548 O O . ALA A 1 73 ? 17.346 0.979 -20.841 1.00 89.06 73 ALA A O 1
ATOM 549 N N . ALA A 1 74 ? 16.987 1.055 -23.055 1.00 89.06 74 ALA A N 1
ATOM 550 C CA . ALA A 1 74 ? 15.634 0.504 -22.995 1.00 89.06 74 ALA A CA 1
ATOM 551 C C . ALA A 1 74 ? 15.591 -0.879 -22.316 1.00 89.06 74 ALA A C 1
ATOM 553 O O . ALA A 1 74 ? 14.643 -1.208 -21.605 1.00 89.06 74 ALA A O 1
ATOM 554 N N . THR A 1 75 ? 16.626 -1.704 -22.500 1.00 88.88 75 THR A N 1
ATOM 555 C CA . THR A 1 75 ? 16.720 -3.008 -21.822 1.00 88.88 75 THR A CA 1
ATOM 556 C C . THR A 1 75 ? 16.953 -2.839 -20.320 1.00 88.88 75 THR A C 1
ATOM 558 O O . THR A 1 75 ? 16.299 -3.505 -19.516 1.00 88.88 75 THR A O 1
ATOM 561 N N . HIS A 1 76 ? 17.835 -1.919 -19.924 1.00 88.81 76 HIS A N 1
ATOM 562 C CA . HIS A 1 76 ? 18.070 -1.604 -18.514 1.00 88.81 76 HIS A CA 1
ATOM 563 C C . HIS A 1 76 ? 16.835 -1.006 -17.830 1.00 88.81 76 HIS A C 1
ATOM 565 O O . HIS A 1 76 ? 16.528 -1.379 -16.699 1.00 88.81 76 HIS A O 1
ATOM 571 N N . GLU A 1 77 ? 16.083 -0.147 -18.519 1.00 87.88 77 GLU A N 1
ATOM 572 C CA . GLU A 1 77 ? 14.816 0.396 -18.020 1.00 87.88 77 GLU A CA 1
ATOM 573 C C . GLU A 1 77 ? 13.789 -0.708 -17.754 1.00 87.88 77 GLU A C 1
ATOM 575 O O . GLU A 1 77 ? 13.179 -0.723 -16.685 1.00 87.88 77 GLU A O 1
ATOM 580 N N . LYS A 1 78 ? 13.652 -1.687 -18.660 1.00 88.88 78 LYS A N 1
ATOM 581 C CA . LYS A 1 78 ? 12.760 -2.843 -18.456 1.00 88.88 78 LYS A CA 1
ATOM 582 C C . LYS A 1 78 ? 13.141 -3.656 -17.221 1.00 88.88 78 LYS A C 1
ATOM 584 O O . LYS A 1 78 ? 12.263 -4.045 -16.454 1.00 88.88 78 LYS A O 1
ATOM 589 N N . VAL A 1 79 ? 14.434 -3.906 -17.011 1.00 89.19 79 VAL A N 1
ATOM 590 C CA . VAL A 1 79 ? 14.920 -4.648 -15.836 1.00 89.19 79 VAL A CA 1
ATOM 591 C C . VAL A 1 79 ? 14.664 -3.860 -14.552 1.00 89.19 79 VAL A C 1
ATOM 593 O O . VAL A 1 79 ? 14.132 -4.417 -13.593 1.00 89.19 79 VAL A O 1
ATOM 596 N N . ASN A 1 80 ? 14.969 -2.562 -14.539 1.00 89.00 80 ASN A N 1
ATOM 597 C CA . ASN A 1 80 ? 14.728 -1.702 -13.379 1.00 89.00 80 ASN A CA 1
ATOM 598 C C . ASN A 1 80 ? 13.234 -1.610 -13.045 1.00 89.00 80 ASN A C 1
ATOM 600 O O . ASN A 1 80 ? 12.854 -1.743 -11.882 1.00 89.00 80 ASN A O 1
ATOM 604 N N . PHE A 1 81 ? 12.379 -1.471 -14.060 1.00 90.06 81 PHE A N 1
ATOM 605 C CA . PHE A 1 81 ? 10.927 -1.510 -13.903 1.00 90.06 81 PHE A CA 1
ATOM 606 C C . PHE A 1 81 ? 10.449 -2.856 -13.337 1.00 90.06 81 PHE A C 1
ATOM 608 O O . PHE A 1 81 ? 9.644 -2.892 -12.404 1.00 90.06 81 PHE A O 1
ATOM 615 N N . ALA A 1 82 ? 10.974 -3.977 -13.840 1.00 89.19 82 ALA A N 1
ATOM 616 C CA . ALA A 1 82 ? 10.642 -5.311 -13.340 1.00 89.19 82 ALA A CA 1
ATOM 617 C C . ALA A 1 82 ? 11.067 -5.516 -11.872 1.00 89.19 82 ALA A C 1
ATOM 619 O O . ALA A 1 82 ? 10.358 -6.162 -11.103 1.00 89.19 82 ALA A O 1
ATOM 620 N N . ILE A 1 83 ? 12.203 -4.956 -11.454 1.00 91.62 83 ILE A N 1
ATOM 621 C CA . ILE A 1 83 ? 12.662 -5.026 -10.059 1.00 91.62 83 ILE A CA 1
ATOM 622 C C . ILE A 1 83 ? 11.773 -4.161 -9.155 1.00 91.62 83 ILE A C 1
ATOM 624 O O . ILE A 1 83 ? 11.291 -4.644 -8.130 1.00 91.62 83 ILE A O 1
ATOM 628 N N . ALA A 1 84 ? 11.513 -2.911 -9.548 1.00 90.38 84 ALA A N 1
ATOM 629 C CA . ALA A 1 84 ? 10.681 -1.990 -8.774 1.00 90.38 84 ALA A CA 1
ATOM 630 C C . ALA A 1 84 ? 9.239 -2.509 -8.618 1.00 90.38 84 ALA A C 1
ATOM 632 O O . ALA A 1 84 ? 8.671 -2.472 -7.525 1.00 90.38 84 ALA A O 1
ATOM 633 N N . SER A 1 85 ? 8.665 -3.067 -9.688 1.00 93.81 85 SER A N 1
ATOM 634 C CA . SER A 1 85 ? 7.314 -3.639 -9.663 1.00 93.81 85 SER A CA 1
ATOM 635 C C . SER A 1 85 ? 7.198 -4.851 -8.738 1.00 93.81 85 SER A C 1
ATOM 637 O O . SER A 1 85 ? 6.201 -4.958 -8.030 1.00 93.81 85 SER A O 1
ATOM 639 N N . ARG A 1 86 ? 8.213 -5.725 -8.648 1.00 94.50 86 ARG A N 1
ATOM 640 C CA . ARG A 1 86 ? 8.202 -6.871 -7.712 1.00 94.50 86 ARG A CA 1
ATOM 641 C C . ARG A 1 86 ? 8.102 -6.437 -6.253 1.00 94.50 86 ARG A C 1
ATOM 643 O O . ARG A 1 86 ? 7.297 -6.998 -5.515 1.00 94.50 86 ARG A O 1
ATOM 650 N N . ALA A 1 87 ? 8.886 -5.437 -5.852 1.00 94.81 87 ALA A N 1
ATOM 651 C CA . ALA A 1 87 ? 8.851 -4.921 -4.485 1.00 94.81 87 ALA A CA 1
ATOM 652 C C . ALA A 1 87 ? 7.485 -4.295 -4.150 1.00 94.81 87 ALA A C 1
ATOM 654 O O . ALA A 1 87 ? 6.938 -4.513 -3.067 1.00 94.81 87 ALA A O 1
ATOM 655 N N . ASN A 1 88 ? 6.896 -3.568 -5.101 1.00 95.81 88 ASN A N 1
ATOM 656 C CA . ASN A 1 88 ? 5.573 -2.975 -4.916 1.00 95.81 88 ASN A CA 1
ATOM 657 C C . ASN A 1 88 ? 4.459 -4.035 -4.914 1.00 95.81 88 ASN A C 1
ATOM 659 O O . ASN A 1 88 ? 3.522 -3.924 -4.131 1.00 95.81 88 ASN A O 1
ATOM 663 N N . LEU A 1 89 ? 4.576 -5.102 -5.711 1.00 97.06 89 LEU A N 1
ATOM 664 C CA . LEU A 1 89 ? 3.647 -6.237 -5.687 1.00 97.06 89 LEU A CA 1
ATOM 665 C C . LEU A 1 89 ? 3.669 -6.982 -4.349 1.00 97.06 89 LEU A C 1
ATOM 667 O O . LEU A 1 89 ? 2.606 -7.325 -3.825 1.00 97.06 89 LEU A O 1
ATOM 671 N N . SER A 1 90 ? 4.856 -7.229 -3.780 1.00 96.94 90 SER A N 1
ATOM 672 C CA . SER A 1 90 ? 4.954 -7.856 -2.457 1.00 96.94 90 SER A CA 1
ATOM 673 C C . SER A 1 90 ? 4.335 -6.977 -1.374 1.00 96.94 90 SER A C 1
ATOM 675 O O . SER A 1 90 ? 3.616 -7.488 -0.518 1.00 96.94 90 SER A O 1
ATOM 677 N N . LEU A 1 91 ? 4.544 -5.658 -1.452 1.00 97.50 91 LEU A N 1
ATOM 678 C CA . LEU A 1 91 ? 3.946 -4.702 -0.522 1.00 97.50 91 LEU A CA 1
ATOM 679 C C . LEU A 1 91 ? 2.418 -4.653 -0.662 1.00 97.50 91 LEU A C 1
ATOM 681 O O . LEU A 1 91 ? 1.716 -4.745 0.341 1.00 97.50 91 LEU A O 1
ATOM 685 N N . ALA A 1 92 ? 1.893 -4.591 -1.889 1.00 97.88 92 ALA A N 1
ATOM 686 C CA . ALA A 1 92 ? 0.454 -4.620 -2.149 1.00 97.88 92 ALA A CA 1
ATOM 687 C C . ALA A 1 92 ? -0.199 -5.908 -1.633 1.00 97.88 92 ALA A C 1
ATOM 689 O O . ALA A 1 92 ? -1.247 -5.868 -0.990 1.00 97.88 92 ALA A O 1
ATOM 690 N N . SER A 1 93 ? 0.454 -7.051 -1.846 1.00 97.81 93 SER A N 1
ATOM 691 C CA . SER A 1 93 ? -0.022 -8.345 -1.348 1.00 97.81 93 SER A CA 1
ATOM 692 C C . SER A 1 93 ? -0.032 -8.398 0.185 1.00 97.81 93 SER A C 1
ATOM 694 O O . SER A 1 93 ? -0.993 -8.891 0.777 1.00 97.81 93 SER A O 1
ATOM 696 N N . ALA A 1 94 ? 0.998 -7.852 0.838 1.00 98.00 94 ALA A N 1
ATOM 697 C CA . ALA A 1 94 ? 1.082 -7.774 2.296 1.00 98.00 94 ALA A CA 1
ATOM 698 C C . ALA A 1 94 ? 0.027 -6.827 2.896 1.00 98.00 94 ALA A C 1
ATOM 700 O O . ALA A 1 94 ? -0.627 -7.180 3.882 1.00 98.00 94 ALA A O 1
ATOM 701 N N . ALA A 1 95 ? -0.181 -5.658 2.282 1.00 97.62 95 ALA A N 1
ATOM 702 C CA . ALA A 1 95 ? -1.216 -4.705 2.681 1.00 97.62 95 ALA A CA 1
ATOM 703 C C . ALA A 1 95 ? -2.612 -5.326 2.545 1.00 97.62 95 ALA A C 1
ATOM 705 O O . ALA A 1 95 ? -3.402 -5.282 3.486 1.00 97.62 95 ALA A O 1
ATOM 706 N N . ARG A 1 96 ? -2.880 -6.005 1.422 1.00 97.94 96 ARG A N 1
ATOM 707 C CA . ARG A 1 96 ? -4.121 -6.754 1.185 1.00 97.94 96 ARG A CA 1
ATOM 708 C C . ARG A 1 96 ? -4.361 -7.828 2.242 1.00 97.94 96 ARG A C 1
ATOM 710 O O . ARG A 1 96 ? -5.450 -7.901 2.802 1.00 97.94 96 ARG A O 1
ATOM 717 N N . GLN A 1 97 ? -3.359 -8.658 2.534 1.00 97.81 97 GLN A N 1
ATOM 718 C CA . GLN A 1 97 ? -3.496 -9.726 3.527 1.00 97.81 97 GLN A CA 1
ATOM 719 C C . GLN A 1 97 ? -3.767 -9.164 4.928 1.00 97.81 97 GLN A C 1
ATOM 721 O O . GLN A 1 97 ? -4.636 -9.665 5.640 1.00 97.81 97 GLN A O 1
ATOM 726 N N . THR A 1 98 ? -3.068 -8.087 5.291 1.00 96.75 98 THR A N 1
ATOM 727 C CA . THR A 1 98 ? -3.264 -7.394 6.570 1.00 96.75 98 THR A CA 1
ATOM 728 C C . THR A 1 98 ? -4.660 -6.778 6.655 1.00 96.75 98 THR A C 1
ATOM 730 O O . THR A 1 98 ? -5.329 -6.902 7.675 1.00 96.75 98 THR A O 1
ATOM 733 N N . ALA A 1 99 ? -5.149 -6.167 5.577 1.00 97.06 99 ALA A N 1
ATOM 734 C CA . ALA A 1 99 ? -6.500 -5.625 5.523 1.00 97.06 99 ALA A CA 1
ATOM 735 C C . ALA A 1 99 ? -7.571 -6.723 5.672 1.00 97.06 99 ALA A C 1
ATOM 737 O O . ALA A 1 99 ? -8.522 -6.547 6.431 1.00 97.06 99 ALA A O 1
ATOM 738 N N . ILE A 1 100 ? -7.400 -7.885 5.030 1.00 97.62 100 ILE A N 1
ATOM 739 C CA . ILE A 1 100 ? -8.293 -9.045 5.214 1.00 97.62 100 ILE A CA 1
ATOM 740 C C . ILE A 1 100 ? -8.306 -9.504 6.679 1.00 97.62 100 ILE A C 1
ATOM 742 O O . ILE A 1 100 ? -9.383 -9.755 7.226 1.00 97.62 100 ILE A O 1
ATOM 746 N N . GLU A 1 101 ? -7.136 -9.587 7.321 1.00 96.25 101 GLU A N 1
ATOM 747 C CA . GLU A 1 101 ? -7.015 -9.922 8.745 1.00 96.25 101 GLU A CA 1
ATOM 748 C C . GLU A 1 101 ? -7.795 -8.922 9.609 1.00 96.25 101 GLU A C 1
ATOM 750 O O . GLU A 1 101 ? -8.622 -9.334 10.419 1.00 96.25 101 GLU A O 1
ATOM 755 N N . VAL A 1 102 ? -7.616 -7.617 9.383 1.00 94.94 102 VAL A N 1
ATOM 756 C CA . VAL A 1 102 ? -8.345 -6.564 10.108 1.00 94.94 102 VAL A CA 1
ATOM 757 C C . VAL A 1 102 ? -9.855 -6.721 9.946 1.00 94.94 102 VAL A C 1
ATOM 759 O O . VAL A 1 102 ? -10.576 -6.730 10.942 1.0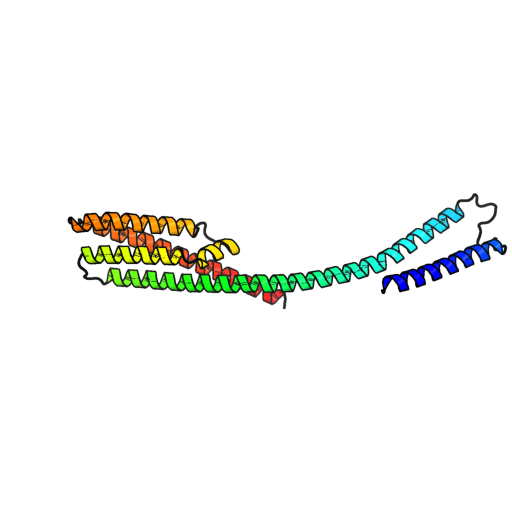0 94.94 102 VAL A O 1
ATOM 762 N N . ARG A 1 103 ? -10.356 -6.920 8.720 1.00 96.50 103 ARG A N 1
ATOM 763 C CA . ARG A 1 103 ? -11.797 -7.130 8.481 1.00 96.50 103 ARG A CA 1
ATOM 764 C C . ARG A 1 103 ? -12.326 -8.355 9.215 1.00 96.50 103 ARG A C 1
ATOM 766 O O . ARG A 1 103 ? -13.413 -8.311 9.794 1.00 96.50 103 ARG A O 1
ATOM 773 N N . TYR A 1 104 ? -11.574 -9.454 9.194 1.00 95.81 104 TYR A N 1
ATOM 774 C CA . TYR A 1 104 ? -11.938 -10.666 9.920 1.00 95.81 104 TYR A CA 1
ATOM 775 C C . TYR A 1 104 ? -12.047 -10.397 11.424 1.00 95.81 104 TYR A C 1
ATOM 777 O O . TYR A 1 104 ? -13.053 -10.750 12.039 1.00 95.81 104 TYR A O 1
ATOM 785 N N . GLN A 1 105 ? -11.062 -9.710 12.000 1.00 92.81 105 GLN A N 1
ATOM 786 C CA . GLN A 1 105 ? -11.058 -9.394 13.422 1.00 92.81 105 GLN A CA 1
ATOM 787 C C . GLN A 1 105 ? -12.184 -8.425 13.809 1.00 92.81 105 GLN A C 1
ATOM 789 O O . GLN A 1 105 ? -12.865 -8.650 14.807 1.00 92.81 105 GLN A O 1
ATOM 794 N N . VAL A 1 106 ? -12.462 -7.402 12.993 1.00 92.75 106 VAL A N 1
ATOM 795 C CA . VAL A 1 106 ? -13.602 -6.489 13.196 1.00 92.75 106 VAL A CA 1
ATOM 796 C C . VAL A 1 106 ? -14.930 -7.258 13.210 1.00 92.75 106 VAL A C 1
ATOM 798 O O . VAL A 1 106 ? -15.781 -7.026 14.072 1.00 92.75 106 VAL A O 1
ATOM 801 N N . ARG A 1 107 ? -15.117 -8.212 12.289 1.00 94.62 107 ARG A N 1
ATOM 802 C CA . ARG A 1 107 ? -16.317 -9.067 12.263 1.00 94.62 107 ARG A CA 1
ATOM 803 C C . ARG A 1 107 ? -16.413 -9.954 13.499 1.00 94.62 107 ARG A C 1
ATOM 805 O O . ARG A 1 107 ? -17.496 -10.056 14.072 1.00 94.62 107 ARG A O 1
ATOM 812 N N . LEU A 1 108 ? -15.304 -10.563 13.915 1.00 92.06 108 LEU A N 1
ATOM 813 C CA . LEU A 1 108 ? -15.255 -11.410 15.105 1.00 92.06 108 LEU A CA 1
ATOM 814 C C . LEU A 1 108 ? -15.636 -10.615 16.360 1.00 92.06 108 LEU A C 1
ATOM 816 O O . LEU A 1 108 ? -16.497 -11.044 17.121 1.00 92.06 108 LEU A O 1
ATOM 820 N N . VAL A 1 109 ? -15.069 -9.421 16.520 1.00 89.50 109 VAL A N 1
ATOM 821 C CA . VAL A 1 109 ? -15.388 -8.486 17.606 1.00 89.50 109 VAL A CA 1
ATOM 822 C C . VAL A 1 109 ? -16.873 -8.121 17.624 1.00 89.50 109 VAL A C 1
ATOM 824 O O . VAL A 1 109 ? -17.507 -8.124 18.677 1.00 89.50 109 VAL A O 1
ATOM 827 N N . ARG A 1 110 ? -17.473 -7.824 16.467 1.00 91.44 110 ARG A N 1
ATOM 828 C CA . ARG A 1 110 ? -18.915 -7.536 16.408 1.00 91.44 110 ARG A CA 1
ATOM 829 C C . ARG A 1 110 ? -19.759 -8.714 16.879 1.00 91.44 110 ARG A C 1
ATOM 831 O O . ARG A 1 110 ? -20.737 -8.516 17.596 1.00 91.44 110 ARG A O 1
ATOM 838 N N . GLN A 1 111 ? -19.380 -9.929 16.493 1.00 91.06 111 GLN A N 1
ATOM 839 C CA . GLN A 1 111 ? -20.079 -11.143 16.909 1.00 91.06 111 GLN A CA 1
ATOM 840 C C . GLN A 1 111 ? -19.937 -11.398 18.413 1.00 91.06 111 GLN A C 1
ATOM 842 O O . GLN A 1 111 ? -20.927 -11.730 19.067 1.00 91.06 111 GLN A O 1
ATOM 847 N N . THR A 1 112 ? -18.741 -11.216 18.983 1.00 87.69 112 THR A N 1
ATOM 848 C CA . THR A 1 112 ? -18.528 -11.404 20.426 1.00 87.69 112 THR A CA 1
ATOM 849 C C . THR A 1 112 ? -19.308 -10.380 21.239 1.00 87.69 112 THR A C 1
ATOM 851 O O . THR A 1 112 ? -19.928 -10.744 22.236 1.00 87.69 112 THR A O 1
ATOM 854 N N . LEU A 1 113 ? -19.354 -9.125 20.787 1.00 85.19 113 LEU A N 1
ATOM 855 C CA . LEU A 1 113 ? -20.130 -8.075 21.440 1.00 85.19 113 LEU A CA 1
ATOM 856 C C . LEU A 1 113 ? -21.636 -8.345 21.366 1.00 85.19 113 LEU A C 1
ATOM 858 O O . LEU A 1 113 ? -22.309 -8.246 22.390 1.00 85.19 113 LEU A O 1
ATOM 862 N N . GLY A 1 114 ? -22.153 -8.763 20.207 1.00 85.12 114 GLY A N 1
ATOM 863 C CA . GLY A 1 114 ? -23.576 -9.073 20.027 1.00 85.12 114 GLY A CA 1
ATOM 864 C C . GLY A 1 114 ? -24.080 -10.248 20.876 1.00 85.12 114 GLY A C 1
ATOM 865 O O . GLY A 1 114 ? -25.219 -10.227 21.333 1.00 85.12 114 GLY A O 1
ATOM 866 N N . ASN A 1 115 ? -23.228 -11.242 21.145 1.00 83.94 115 ASN A N 1
ATOM 867 C CA . ASN A 1 115 ? -23.606 -12.462 21.873 1.00 83.94 115 ASN A CA 1
ATOM 868 C C . ASN A 1 115 ? -23.351 -12.403 23.384 1.00 83.94 115 ASN A C 1
ATOM 870 O O . ASN A 1 115 ? -23.602 -13.370 24.107 1.00 83.94 115 ASN A O 1
ATOM 874 N N . SER A 1 116 ? -22.797 -11.302 23.880 1.00 71.88 116 SER A N 1
ATOM 875 C CA . SER A 1 116 ? -22.256 -11.278 25.229 1.00 71.88 116 SER A CA 1
ATOM 876 C C . SER A 1 116 ? -23.290 -10.871 26.280 1.00 71.88 116 SER A C 1
ATOM 878 O O . SER A 1 116 ? -23.525 -9.692 26.524 1.00 71.88 116 SER A O 1
ATOM 880 N N . GLY A 1 117 ? -23.821 -11.858 27.013 1.00 73.31 117 GLY A N 1
ATOM 881 C CA . GLY A 1 117 ? -24.520 -11.669 28.299 1.00 73.31 117 GLY A CA 1
ATOM 882 C C . GLY A 1 117 ? -23.595 -11.205 29.440 1.00 73.31 117 GLY A C 1
ATOM 883 O O . GLY A 1 117 ? -23.764 -11.606 30.589 1.00 73.31 117 GLY A O 1
ATOM 884 N N . MET A 1 118 ? -22.553 -10.434 29.119 1.00 72.69 118 MET A N 1
ATOM 885 C CA . MET A 1 118 ? -21.533 -9.966 30.055 1.00 72.69 118 MET A CA 1
ATOM 886 C C . MET A 1 118 ? -22.075 -8.858 30.971 1.00 72.69 118 MET A C 1
ATOM 888 O O . MET A 1 118 ? -22.955 -8.086 30.602 1.00 72.69 118 MET A O 1
ATOM 892 N N . THR A 1 119 ? -21.507 -8.744 32.174 1.00 74.44 119 THR A N 1
ATOM 893 C CA . THR A 1 119 ? -21.776 -7.615 33.076 1.00 74.44 119 THR A CA 1
ATOM 894 C C . THR A 1 119 ? -21.170 -6.319 32.518 1.00 74.44 119 THR A C 1
ATOM 896 O O . THR A 1 119 ? -20.091 -6.350 31.922 1.00 74.44 119 THR A O 1
ATOM 899 N N . ARG A 1 120 ? -21.827 -5.165 32.737 1.00 74.56 120 ARG A N 1
ATOM 900 C CA . ARG A 1 120 ? -21.424 -3.867 32.142 1.00 74.56 120 ARG A CA 1
ATOM 901 C C . ARG A 1 120 ? -19.937 -3.508 32.331 1.00 74.56 120 ARG A C 1
ATOM 903 O O . ARG A 1 120 ? -19.314 -3.135 31.342 1.00 74.56 120 ARG A O 1
ATOM 910 N N . PRO A 1 121 ? -19.312 -3.673 33.519 1.00 73.56 121 PRO A N 1
ATOM 911 C CA . PRO A 1 121 ? -17.895 -3.330 33.690 1.00 73.56 121 PRO A CA 1
ATOM 912 C C . PRO A 1 121 ? -16.962 -4.195 32.830 1.00 73.56 121 PRO A C 1
ATOM 914 O O . PRO A 1 121 ? -15.988 -3.705 32.264 1.00 73.56 121 PRO A O 1
ATOM 917 N N . ARG A 1 122 ? -17.283 -5.488 32.665 1.00 79.06 122 ARG A N 1
ATOM 918 C CA . ARG A 1 122 ? -16.512 -6.387 31.791 1.00 79.06 122 ARG A CA 1
ATOM 919 C C . ARG A 1 122 ? -16.669 -6.019 30.319 1.00 79.06 122 ARG A C 1
ATOM 921 O O . ARG A 1 122 ? -15.702 -6.133 29.572 1.00 79.06 122 ARG A O 1
ATOM 928 N N . GLN A 1 123 ? -17.852 -5.554 29.918 1.00 80.44 123 GLN A N 1
ATOM 929 C CA . GLN A 1 123 ? -18.089 -5.088 28.553 1.00 80.44 123 GLN A CA 1
ATOM 930 C C . GLN A 1 123 ? -17.251 -3.846 28.237 1.00 80.44 123 GLN A C 1
ATOM 932 O O . GLN A 1 123 ? -16.591 -3.839 27.206 1.00 80.44 123 GLN A O 1
ATOM 937 N N . VAL A 1 124 ? -17.190 -2.849 29.128 1.00 81.94 124 VAL A N 1
ATOM 938 C CA . VAL A 1 124 ? -16.372 -1.635 28.911 1.00 81.94 124 VAL A CA 1
ATOM 939 C C . VAL A 1 124 ? -14.888 -1.983 28.736 1.00 81.94 124 VAL A C 1
ATOM 941 O O . VAL A 1 124 ? -14.269 -1.552 27.764 1.00 81.94 124 VAL A O 1
ATOM 944 N N . ASN A 1 125 ? -14.337 -2.848 29.593 1.00 85.31 125 ASN A N 1
ATOM 945 C CA . ASN A 1 125 ? -12.941 -3.287 29.472 1.00 85.31 125 ASN A CA 1
ATOM 946 C C . ASN A 1 125 ? -12.677 -4.050 28.168 1.00 85.31 125 ASN A C 1
ATOM 948 O O . ASN A 1 125 ? -11.631 -3.868 27.544 1.00 85.31 125 ASN A O 1
ATOM 952 N N . HIS A 1 126 ? -13.624 -4.893 27.747 1.00 85.06 126 HIS A N 1
ATOM 953 C CA . HIS A 1 126 ? -13.524 -5.618 26.483 1.00 85.06 126 HIS A CA 1
ATOM 954 C C . HIS A 1 126 ? -13.556 -4.661 25.286 1.00 85.06 126 HIS A C 1
ATOM 956 O O . HIS A 1 126 ? -12.723 -4.775 24.392 1.00 85.06 126 HIS A O 1
ATOM 962 N N . VAL A 1 127 ? -14.456 -3.675 25.302 1.00 85.06 127 VAL A N 1
ATOM 963 C CA . VAL A 1 127 ? -14.547 -2.637 24.268 1.00 85.06 127 VAL A CA 1
ATOM 964 C C . VAL A 1 127 ? -13.255 -1.827 24.174 1.00 85.06 127 VAL A C 1
ATOM 966 O O . VAL A 1 127 ? -12.747 -1.620 23.073 1.00 85.06 127 VAL A O 1
ATOM 969 N N . ARG A 1 128 ? -12.681 -1.409 25.308 1.00 88.88 128 ARG A N 1
ATOM 970 C CA . ARG A 1 128 ? -11.396 -0.697 25.323 1.00 88.88 128 ARG A CA 1
ATOM 971 C C . ARG A 1 128 ? -10.289 -1.539 24.691 1.00 88.88 128 ARG A C 1
ATOM 973 O O . ARG A 1 128 ? -9.609 -1.051 23.794 1.00 88.88 128 ARG A O 1
ATOM 980 N N . ALA A 1 129 ? -10.144 -2.794 25.121 1.00 89.50 129 ALA A N 1
ATOM 981 C CA . ALA A 1 129 ? -9.120 -3.696 24.596 1.00 89.50 129 ALA A CA 1
ATOM 982 C C . ALA A 1 129 ? -9.260 -3.900 23.078 1.00 89.50 129 ALA A C 1
ATOM 984 O O . ALA A 1 129 ? -8.268 -3.939 22.358 1.00 89.50 129 ALA A O 1
ATOM 985 N N . VAL A 1 130 ? -10.496 -3.974 22.582 1.00 87.81 130 VAL A N 1
ATOM 986 C CA . VAL A 1 130 ? -10.800 -4.035 21.150 1.00 87.81 130 VAL A CA 1
ATOM 987 C C . VAL A 1 130 ? -10.373 -2.762 20.419 1.00 87.81 130 VAL A C 1
ATOM 989 O O . VAL A 1 130 ? -9.761 -2.858 19.360 1.00 87.81 130 VAL A O 1
ATOM 992 N N . CYS A 1 131 ? -10.675 -1.576 20.956 1.00 88.31 131 CYS A N 1
ATOM 993 C CA . CYS A 1 131 ? -10.245 -0.312 20.352 1.00 88.31 131 CYS A CA 1
ATOM 994 C C . CYS A 1 131 ? -8.716 -0.189 20.313 1.00 88.31 131 CYS A C 1
ATOM 996 O O . CYS A 1 131 ? -8.170 0.268 19.311 1.00 88.31 131 CYS A O 1
ATOM 998 N N . GLU A 1 132 ? -8.030 -0.603 21.381 1.00 92.88 132 GLU A N 1
ATOM 999 C CA . GLU A 1 132 ? -6.565 -0.604 21.451 1.00 92.88 132 GLU A CA 1
ATOM 1000 C C . GLU A 1 132 ? -5.976 -1.541 20.395 1.00 92.88 132 GLU A C 1
ATOM 1002 O O . GLU A 1 132 ? -5.142 -1.123 19.597 1.00 92.88 132 GLU A O 1
ATOM 1007 N N . LEU A 1 133 ? -6.486 -2.771 20.314 1.00 91.88 133 LEU A N 1
ATOM 1008 C CA . LEU A 1 133 ? -6.088 -3.751 19.307 1.00 91.88 133 LEU A CA 1
ATOM 1009 C C . LEU A 1 133 ? -6.331 -3.237 17.878 1.00 91.88 133 LEU A C 1
ATOM 1011 O O . LEU A 1 133 ? -5.477 -3.396 17.008 1.00 91.88 133 LEU A O 1
ATOM 1015 N N . ALA A 1 134 ? -7.476 -2.589 17.646 1.00 90.38 134 ALA A N 1
ATOM 1016 C CA . ALA A 1 134 ? -7.806 -2.005 16.356 1.00 90.38 134 ALA A CA 1
ATOM 1017 C C . ALA A 1 134 ? -6.849 -0.874 15.975 1.00 90.38 134 ALA A C 1
ATOM 1019 O O . ALA A 1 134 ? -6.372 -0.849 14.843 1.00 90.38 134 ALA A O 1
ATOM 1020 N N . SER A 1 135 ? -6.527 0.024 16.910 1.00 94.38 135 SER A N 1
ATOM 1021 C CA . SER A 1 135 ? -5.527 1.071 16.684 1.00 94.38 135 SER A CA 1
ATOM 1022 C C . SER A 1 135 ? -4.156 0.475 16.337 1.00 94.38 135 SER A C 1
ATOM 1024 O O . SER A 1 135 ? -3.536 0.871 15.349 1.00 94.38 135 SER A O 1
ATOM 1026 N N . GLU A 1 136 ? -3.716 -0.549 17.074 1.00 95.31 136 GLU A N 1
ATOM 1027 C CA . GLU A 1 136 ? -2.445 -1.237 16.818 1.00 95.31 136 GLU A CA 1
ATOM 1028 C C . GLU A 1 136 ? -2.384 -1.900 15.433 1.00 95.31 136 GLU A C 1
ATOM 1030 O O . GLU A 1 136 ? -1.328 -1.919 14.799 1.00 95.31 136 GLU A O 1
ATOM 1035 N N . TRP A 1 137 ? -3.504 -2.403 14.901 1.00 93.94 137 TRP A N 1
ATOM 1036 C CA . TRP A 1 137 ? -3.519 -2.939 13.538 1.00 93.94 137 TRP A CA 1
ATOM 1037 C C . TRP A 1 137 ? -3.195 -1.886 12.481 1.00 93.94 137 TRP A C 1
ATOM 1039 O O . TRP A 1 137 ? -2.443 -2.183 11.553 1.00 93.94 137 TRP A O 1
ATOM 1049 N N . PHE A 1 138 ? -3.723 -0.667 12.612 1.00 94.88 138 PHE A N 1
ATOM 1050 C CA . PHE A 1 138 ? -3.483 0.405 11.638 1.00 94.88 138 PHE A CA 1
ATOM 1051 C C . PHE A 1 138 ? -2.121 1.082 11.806 1.00 94.88 138 PHE A C 1
ATOM 1053 O O . PHE A 1 138 ? -1.604 1.643 10.844 1.00 94.88 138 PHE A O 1
ATOM 1060 N N . LYS A 1 139 ? -1.486 0.942 12.977 1.00 96.44 139 LYS A N 1
ATOM 1061 C CA . LYS A 1 139 ? -0.094 1.361 13.214 1.00 96.44 139 LYS A CA 1
ATOM 1062 C C . LYS A 1 139 ? 0.943 0.437 12.572 1.00 96.44 139 LYS A C 1
ATOM 1064 O O . LYS A 1 139 ? 2.131 0.762 12.571 1.00 96.44 139 LYS A O 1
ATOM 1069 N N . ARG A 1 140 ? 0.533 -0.709 12.010 1.00 96.62 140 ARG A N 1
ATOM 1070 C CA . ARG A 1 140 ? 1.451 -1.607 11.294 1.00 96.62 140 ARG A CA 1
ATOM 1071 C C . ARG A 1 140 ? 2.104 -0.855 10.116 1.00 96.62 140 ARG A C 1
ATOM 1073 O O . ARG A 1 140 ? 1.391 -0.253 9.311 1.00 96.62 140 ARG A O 1
ATOM 1080 N N . PRO A 1 141 ? 3.438 -0.951 9.941 1.00 97.81 141 PRO A N 1
ATOM 1081 C CA . PRO A 1 141 ? 4.175 -0.162 8.947 1.00 97.81 141 PRO A CA 1
ATOM 1082 C C . PRO A 1 141 ? 3.730 -0.437 7.508 1.00 97.81 141 PRO A C 1
ATOM 1084 O O . PRO A 1 141 ? 3.814 0.445 6.660 1.00 97.81 141 PRO A O 1
ATOM 1087 N N . VAL A 1 142 ? 3.182 -1.628 7.243 1.00 97.94 142 VAL A N 1
ATOM 1088 C CA . VAL A 1 142 ? 2.684 -2.029 5.922 1.00 97.94 142 VAL A CA 1
ATOM 1089 C C . VAL A 1 142 ? 1.661 -1.049 5.345 1.00 97.94 142 VAL A C 1
ATOM 1091 O O . VAL A 1 142 ? 1.692 -0.793 4.146 1.00 97.94 142 VAL A O 1
ATOM 1094 N N . PHE A 1 143 ? 0.785 -0.468 6.173 1.00 97.50 143 PHE A N 1
ATOM 1095 C CA . PHE A 1 143 ? -0.224 0.474 5.694 1.00 97.50 143 PHE A CA 1
ATOM 1096 C C . PHE A 1 143 ? 0.400 1.816 5.313 1.00 97.50 143 PHE A C 1
ATOM 1098 O O . PHE A 1 143 ? 0.113 2.329 4.235 1.00 97.50 143 PHE A O 1
ATOM 1105 N N . ALA A 1 144 ? 1.290 2.351 6.153 1.00 97.19 144 ALA A N 1
ATOM 1106 C CA . ALA A 1 144 ? 1.990 3.605 5.878 1.00 97.19 144 ALA A CA 1
ATOM 1107 C C . ALA A 1 144 ? 2.928 3.486 4.663 1.00 97.19 144 ALA A C 1
ATOM 1109 O O . ALA A 1 144 ? 2.981 4.381 3.823 1.00 97.19 144 ALA A O 1
ATOM 1110 N N . GLU A 1 145 ? 3.643 2.365 4.530 1.00 97.56 145 GLU A N 1
ATOM 1111 C CA . GLU A 1 145 ? 4.493 2.101 3.366 1.00 97.56 145 GLU A CA 1
ATOM 1112 C C . GLU A 1 145 ? 3.674 1.938 2.082 1.00 97.56 145 GLU A C 1
ATOM 1114 O O . GLU A 1 145 ? 4.069 2.451 1.031 1.00 97.56 145 GLU A O 1
ATOM 1119 N N . PHE A 1 146 ? 2.535 1.243 2.155 1.00 97.69 146 PHE A N 1
ATOM 1120 C CA . PHE A 1 146 ? 1.619 1.092 1.025 1.00 97.69 146 PHE A CA 1
ATOM 1121 C C . PHE A 1 146 ? 1.043 2.448 0.597 1.00 97.69 146 PHE A C 1
ATOM 1123 O O . PHE A 1 146 ? 1.076 2.776 -0.588 1.00 97.69 146 PHE A O 1
ATOM 1130 N N . GLU A 1 147 ? 0.608 3.272 1.552 1.00 97.19 147 GLU A N 1
ATOM 1131 C CA . GLU A 1 147 ? 0.138 4.637 1.300 1.00 97.19 147 GLU A CA 1
ATOM 1132 C C . GLU A 1 147 ? 1.204 5.495 0.613 1.00 97.19 147 GLU A C 1
ATOM 1134 O O . GLU A 1 147 ? 0.930 6.137 -0.396 1.00 97.19 147 GLU A O 1
ATOM 1139 N N . ALA A 1 148 ? 2.438 5.469 1.122 1.00 97.00 148 ALA A N 1
ATOM 1140 C CA . ALA A 1 148 ? 3.522 6.297 0.605 1.00 97.00 148 ALA A CA 1
ATOM 1141 C C . ALA A 1 148 ? 3.971 5.902 -0.812 1.00 97.00 148 ALA A C 1
ATOM 1143 O O . ALA A 1 148 ? 4.455 6.752 -1.559 1.00 97.00 148 ALA A O 1
ATOM 1144 N N . ARG A 1 149 ? 3.864 4.617 -1.180 1.00 96.56 149 ARG A N 1
ATOM 1145 C CA . ARG A 1 149 ? 4.361 4.104 -2.471 1.00 96.56 149 ARG A CA 1
ATOM 1146 C C . ARG A 1 149 ? 3.291 3.940 -3.540 1.00 96.56 149 ARG A C 1
ATOM 1148 O O . ARG A 1 149 ? 3.600 4.107 -4.716 1.00 96.56 149 ARG A O 1
ATOM 1155 N N . ILE A 1 150 ? 2.088 3.534 -3.148 1.00 95.75 150 ILE 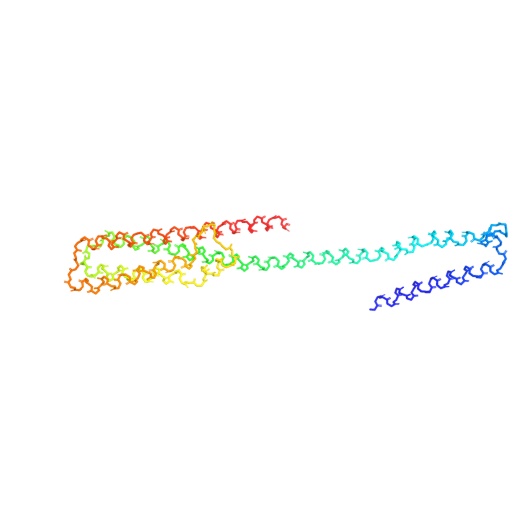A N 1
ATOM 1156 C CA . ILE A 1 150 ? 0.996 3.175 -4.063 1.00 95.75 150 ILE A CA 1
ATOM 1157 C C . ILE A 1 150 ? -0.166 4.156 -3.899 1.00 95.75 150 ILE A C 1
ATOM 1159 O O . ILE A 1 150 ? -0.747 4.582 -4.895 1.00 95.75 150 ILE A O 1
ATOM 1163 N N . GLY A 1 151 ? -0.457 4.553 -2.660 1.00 93.81 151 GLY A N 1
ATOM 1164 C CA . GLY A 1 151 ? -1.599 5.397 -2.326 1.00 93.81 151 GLY A CA 1
ATOM 1165 C C . GLY A 1 151 ? -2.908 4.613 -2.231 1.00 93.81 151 GLY A C 1
ATOM 1166 O O . GLY A 1 151 ? -2.993 3.434 -2.585 1.00 93.81 151 GLY A O 1
ATOM 1167 N N . PHE A 1 152 ? -3.943 5.284 -1.732 1.00 91.50 152 PHE A N 1
ATOM 1168 C CA . PHE A 1 152 ? -5.307 4.760 -1.687 1.00 91.50 152 PHE A CA 1
ATOM 1169 C C . PHE A 1 152 ? -6.187 5.497 -2.693 1.00 91.50 152 PHE A C 1
ATOM 1171 O O . PHE A 1 152 ? -5.965 6.671 -2.983 1.00 91.50 152 PHE A O 1
ATOM 1178 N N . ALA A 1 153 ? -7.209 4.810 -3.205 1.00 86.56 153 ALA A N 1
ATOM 1179 C CA . ALA A 1 153 ? -8.220 5.442 -4.053 1.00 86.56 153 ALA A CA 1
ATOM 1180 C C . ALA A 1 153 ? -9.088 6.458 -3.282 1.00 86.56 153 ALA A C 1
ATOM 1182 O O . ALA A 1 153 ? -9.565 7.433 -3.862 1.00 86.56 153 ALA A O 1
ATOM 1183 N N . ASP A 1 154 ? -9.273 6.238 -1.978 1.00 88.00 154 ASP A N 1
ATOM 1184 C CA . ASP A 1 154 ? -10.071 7.099 -1.109 1.00 88.00 154 ASP A CA 1
ATOM 1185 C C . ASP A 1 154 ? -9.224 8.193 -0.446 1.00 88.00 154 ASP A C 1
ATOM 1187 O O . ASP A 1 154 ? -8.053 8.000 -0.132 1.00 88.00 154 ASP A O 1
ATOM 1191 N N . ALA A 1 155 ? -9.853 9.327 -0.120 1.00 87.19 155 ALA A N 1
ATOM 1192 C CA . ALA A 1 155 ? -9.212 10.452 0.575 1.00 87.19 155 ALA A CA 1
ATOM 1193 C C . ALA A 1 155 ? -8.840 10.168 2.050 1.00 87.19 155 ALA A C 1
ATOM 1195 O O . ALA A 1 155 ? -8.355 11.058 2.750 1.00 87.19 155 ALA A O 1
ATOM 1196 N N . THR A 1 156 ? -9.107 8.960 2.554 1.00 92.06 156 THR A N 1
ATOM 1197 C CA . THR A 1 156 ? -8.840 8.601 3.952 1.00 92.06 156 THR A CA 1
ATOM 1198 C C . THR A 1 156 ? -7.413 8.086 4.085 1.00 92.06 156 THR A C 1
ATOM 1200 O O . THR A 1 156 ? -7.085 7.040 3.535 1.00 92.06 156 THR A O 1
ATOM 1203 N N . THR A 1 157 ? -6.585 8.802 4.845 1.00 95.31 157 THR A N 1
ATOM 1204 C CA . THR A 1 157 ? -5.183 8.423 5.095 1.00 95.31 157 THR A CA 1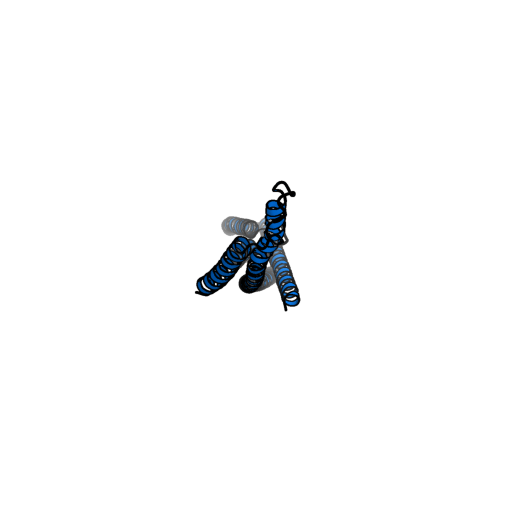
ATOM 1205 C C . THR A 1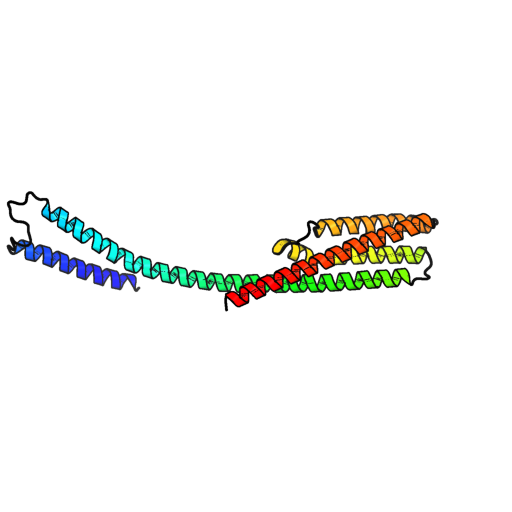 157 ? -5.044 7.482 6.292 1.00 95.31 157 THR A C 1
ATOM 1207 O O . THR A 1 157 ? -5.902 7.479 7.188 1.00 95.31 157 THR A O 1
ATOM 1210 N N . VAL A 1 158 ? -3.934 6.733 6.373 1.00 95.50 158 VAL A N 1
ATOM 1211 C CA . VAL A 1 158 ? -3.617 5.900 7.555 1.00 95.50 158 VAL A CA 1
ATOM 1212 C C . VAL A 1 158 ? -3.504 6.769 8.805 1.00 95.50 158 VAL A C 1
ATOM 1214 O O . VAL A 1 158 ? -3.966 6.395 9.886 1.00 95.50 158 VAL A O 1
ATOM 1217 N N . ALA A 1 159 ? -2.939 7.967 8.659 1.00 95.88 159 ALA A N 1
ATOM 1218 C CA . ALA A 1 159 ? -2.821 8.924 9.751 1.00 95.88 159 ALA A CA 1
ATOM 1219 C C . ALA A 1 159 ? -4.201 9.347 10.279 1.00 95.88 159 ALA A C 1
ATOM 1221 O O . ALA A 1 159 ? -4.425 9.336 11.489 1.00 95.88 159 ALA A O 1
ATOM 1222 N N . THR A 1 160 ? -5.149 9.658 9.388 1.00 95.25 160 THR A N 1
ATOM 1223 C CA . THR A 1 160 ? -6.511 10.057 9.773 1.00 95.25 160 THR A CA 1
ATOM 1224 C C . THR A 1 160 ? -7.216 8.960 10.564 1.00 95.25 160 THR A C 1
ATOM 1226 O O . THR A 1 160 ? -7.790 9.244 11.618 1.00 95.25 160 THR A O 1
ATOM 1229 N N . ILE A 1 161 ? -7.166 7.709 10.092 1.00 94.81 161 ILE A N 1
ATOM 1230 C CA . ILE A 1 161 ? -7.838 6.607 10.790 1.00 94.81 161 ILE A CA 1
ATOM 1231 C C . ILE A 1 161 ? -7.165 6.274 12.124 1.00 94.81 161 ILE A C 1
ATOM 1233 O O . ILE A 1 161 ? -7.859 6.036 13.110 1.00 94.81 161 ILE A O 1
ATOM 1237 N N . THR A 1 162 ? -5.834 6.343 12.189 1.00 95.38 162 THR A N 1
ATOM 1238 C CA . THR A 1 162 ? -5.082 6.101 13.428 1.00 95.38 162 THR A CA 1
ATOM 1239 C C . THR A 1 162 ? -5.422 7.147 14.487 1.00 95.38 162 THR A C 1
ATOM 1241 O O . THR A 1 162 ? -5.780 6.787 15.604 1.00 95.38 162 THR A O 1
ATOM 1244 N N . VAL A 1 163 ? -5.417 8.437 14.125 1.00 95.81 163 VAL A N 1
ATOM 1245 C CA . VAL A 1 163 ? -5.805 9.533 15.032 1.00 95.81 163 VAL A CA 1
ATOM 1246 C C . VAL A 1 163 ? -7.247 9.371 15.509 1.00 95.81 163 VAL A C 1
ATOM 1248 O O . VAL A 1 163 ? -7.537 9.564 16.690 1.00 95.81 163 VAL A O 1
ATOM 1251 N N . TYR A 1 164 ? -8.159 8.992 14.611 1.00 94.62 164 TYR A N 1
ATOM 1252 C CA . TYR A 1 164 ? -9.551 8.755 14.974 1.00 94.62 164 TYR A CA 1
ATOM 1253 C C . TYR A 1 164 ? -9.691 7.613 15.993 1.00 94.62 164 TYR A C 1
ATOM 1255 O O . TYR A 1 164 ? -10.378 7.778 17.004 1.00 94.62 164 TYR A O 1
ATOM 1263 N N . LEU A 1 165 ? -9.031 6.475 15.756 1.00 93.50 165 LEU A N 1
ATOM 1264 C CA . LEU A 1 165 ? -9.082 5.312 16.644 1.00 93.50 165 LEU A CA 1
ATOM 1265 C C . LEU A 1 165 ? -8.401 5.579 17.987 1.00 93.50 165 LEU A C 1
ATOM 1267 O O . LEU A 1 165 ? -8.975 5.243 19.020 1.00 93.50 165 LEU A O 1
ATOM 1271 N N . ASP A 1 166 ? -7.245 6.242 17.999 1.00 95.06 166 ASP A N 1
ATOM 1272 C CA . ASP A 1 166 ? -6.575 6.663 19.234 1.00 95.06 166 ASP A CA 1
ATOM 1273 C C . ASP A 1 166 ? -7.450 7.632 20.045 1.00 95.06 166 ASP A C 1
ATOM 1275 O O . ASP A 1 166 ? -7.544 7.515 21.269 1.00 95.06 166 ASP A O 1
ATOM 1279 N N . GLY A 1 167 ? -8.179 8.528 19.371 1.00 94.38 167 GLY A N 1
ATOM 1280 C CA . GLY A 1 167 ? -9.187 9.378 20.004 1.00 94.38 167 GLY A CA 1
ATOM 1281 C C . GLY A 1 167 ? -10.318 8.575 20.656 1.00 94.38 167 GLY A C 1
ATOM 1282 O O . GLY A 1 167 ? -10.730 8.888 21.775 1.00 94.38 167 GLY A O 1
ATOM 1283 N N . GLN A 1 168 ? -10.789 7.501 20.008 1.00 91.88 168 GLN A N 1
ATOM 1284 C CA . GLN A 1 168 ? -11.769 6.596 20.619 1.00 91.88 168 GLN A CA 1
ATOM 1285 C C . GLN A 1 168 ? -11.175 5.846 21.815 1.00 91.88 168 GLN A C 1
ATOM 1287 O O . GLN A 1 168 ? -11.829 5.766 22.849 1.00 91.88 168 GLN A O 1
ATOM 1292 N N . VAL A 1 169 ? -9.941 5.340 21.718 1.00 91.88 169 VAL A N 1
ATOM 1293 C CA . VAL A 1 169 ? -9.247 4.670 22.832 1.00 91.88 169 VAL A CA 1
ATOM 1294 C C . VAL A 1 169 ? -9.133 5.595 24.042 1.00 91.88 169 VAL A C 1
ATOM 1296 O O . VAL A 1 169 ? -9.467 5.182 25.151 1.00 91.88 169 VAL A O 1
ATOM 1299 N N . SER A 1 170 ? -8.702 6.844 23.840 1.00 92.88 170 SER A N 1
ATOM 1300 C CA . SER A 1 170 ? -8.590 7.831 24.920 1.00 92.88 170 SER A CA 1
ATOM 1301 C C . SER A 1 170 ? -9.938 8.066 25.594 1.00 92.88 170 SER A C 1
ATOM 1303 O O . SER A 1 170 ? -10.039 7.998 26.814 1.00 92.88 170 SER A O 1
ATOM 1305 N N . HIS A 1 171 ? -10.996 8.252 24.805 1.00 89.12 171 HIS A N 1
ATOM 1306 C CA . HIS A 1 171 ? -12.331 8.469 25.349 1.00 89.12 171 HIS A CA 1
ATOM 1307 C C . HIS A 1 171 ? -12.868 7.252 26.121 1.00 89.12 171 HIS A C 1
ATOM 1309 O O . HIS A 1 171 ? -13.540 7.406 27.137 1.00 89.12 171 HIS A O 1
ATOM 1315 N N . MET A 1 172 ? -12.555 6.032 25.670 1.00 85.88 172 MET A N 1
ATOM 1316 C CA . MET A 1 172 ? -12.930 4.803 26.379 1.00 85.88 172 MET A CA 1
ATOM 1317 C C . MET A 1 172 ? -12.228 4.684 27.737 1.00 85.88 172 MET A C 1
ATOM 1319 O O . MET A 1 172 ? -12.834 4.178 28.677 1.00 85.88 172 MET A O 1
ATOM 1323 N N . LYS A 1 173 ? -10.984 5.168 27.858 1.00 89.06 173 LYS A N 1
ATOM 1324 C CA . LYS A 1 173 ? -10.251 5.199 29.137 1.00 89.06 173 LYS A CA 1
ATOM 1325 C C . LYS A 1 173 ? -10.916 6.137 30.141 1.00 89.06 173 LYS A C 1
ATOM 1327 O O . LYS A 1 173 ? -11.076 5.763 31.299 1.00 89.06 173 LYS A O 1
ATOM 1332 N N . ASP A 1 174 ? -11.376 7.301 29.690 1.00 88.69 174 ASP A N 1
ATOM 1333 C CA . ASP A 1 174 ? -12.105 8.242 30.550 1.00 88.69 174 ASP A CA 1
ATOM 1334 C C . ASP A 1 174 ? -13.427 7.633 31.053 1.00 88.69 174 ASP A C 1
ATOM 1336 O O . ASP A 1 174 ? -13.783 7.764 32.226 1.00 88.69 174 ASP A O 1
ATOM 1340 N N . LEU A 1 175 ? -14.138 6.913 30.178 1.00 83.69 175 LEU A N 1
ATOM 1341 C CA . LEU A 1 175 ? -15.407 6.256 30.513 1.00 83.69 175 LEU A CA 1
ATOM 1342 C C . LEU A 1 175 ? -15.239 5.035 31.421 1.00 83.69 175 LEU A C 1
ATOM 1344 O O . LEU A 1 175 ? -16.139 4.728 32.195 1.00 83.69 175 LEU A O 1
ATOM 1348 N N . GLU A 1 176 ? -14.114 4.328 31.356 1.00 82.75 176 GLU A N 1
ATOM 1349 C CA . GLU A 1 176 ? -13.819 3.218 32.267 1.00 82.75 176 GLU A CA 1
ATOM 1350 C C . GLU A 1 176 ? -13.686 3.693 33.716 1.00 82.75 176 GLU A C 1
ATOM 1352 O O . GLU A 1 176 ? -14.220 3.051 34.621 1.00 82.75 176 GLU A O 1
ATOM 1357 N N . ILE A 1 177 ? -13.040 4.845 33.929 1.00 83.75 177 ILE A N 1
ATOM 1358 C CA . ILE A 1 177 ? -12.928 5.468 35.253 1.00 83.75 177 ILE A CA 1
ATOM 1359 C C . ILE A 1 177 ? -14.329 5.792 35.791 1.00 83.75 177 ILE A C 1
ATOM 1361 O O . ILE A 1 177 ? -14.650 5.430 36.920 1.00 83.75 177 ILE A O 1
ATOM 1365 N N . GLN A 1 178 ? -15.200 6.370 34.957 1.00 81.12 178 GLN A N 1
ATOM 1366 C CA . GLN A 1 178 ? -16.597 6.652 35.321 1.00 81.12 178 GLN A CA 1
ATOM 1367 C C . GLN A 1 178 ? -17.429 5.377 35.523 1.00 81.12 178 GLN A C 1
ATOM 1369 O O . GLN A 1 178 ? -18.329 5.331 36.361 1.00 81.12 178 GLN A O 1
ATOM 1374 N N . ALA A 1 179 ? -17.136 4.305 34.784 1.00 78.38 179 ALA A N 1
ATOM 1375 C CA . ALA A 1 179 ? -17.867 3.050 34.900 1.00 78.38 179 ALA A CA 1
ATOM 1376 C C . ALA A 1 179 ? -17.673 2.370 36.262 1.00 78.38 179 ALA A C 1
ATOM 1378 O O . ALA A 1 179 ? -18.585 1.672 36.712 1.00 78.38 179 ALA A O 1
ATOM 1379 N N . LEU A 1 180 ? -16.538 2.606 36.929 1.00 78.06 180 LEU A N 1
ATOM 1380 C CA . LEU A 1 180 ? -16.302 2.173 38.309 1.00 78.06 180 LEU A CA 1
ATOM 1381 C C . LEU A 1 180 ? -17.222 2.887 39.314 1.00 78.06 180 LEU A C 1
ATOM 1383 O O . LEU A 1 180 ? -17.541 2.311 40.352 1.00 78.06 180 LEU A O 1
ATOM 1387 N N . GLU A 1 181 ? -17.695 4.091 38.988 1.00 85.44 181 GLU A N 1
ATOM 1388 C CA . GLU A 1 181 ? -18.588 4.901 39.828 1.00 85.44 181 GLU A CA 1
ATOM 1389 C C . GLU A 1 181 ? -20.081 4.640 39.549 1.00 85.44 181 GLU A C 1
ATOM 1391 O O . GLU A 1 181 ? -20.942 5.032 40.336 1.00 85.44 181 GLU A O 1
ATOM 1396 N N . GLY A 1 182 ? -20.394 3.911 38.471 1.00 84.06 182 GLY A N 1
ATOM 1397 C CA . GLY A 1 182 ? -21.751 3.494 38.113 1.00 84.06 182 GLY A CA 1
ATOM 1398 C C . GLY A 1 182 ? -22.257 4.132 36.822 1.00 84.06 182 GLY A C 1
ATOM 1399 O O . GLY A 1 182 ? -23.073 5.048 36.849 1.00 84.06 182 GLY A O 1
ATOM 1400 N N . LEU A 1 183 ? -21.833 3.584 35.677 1.00 85.00 183 LEU A N 1
ATOM 1401 C CA . LEU A 1 183 ? -22.269 4.053 34.357 1.00 85.00 183 LEU A CA 1
ATOM 1402 C C . LEU A 1 183 ? -23.783 3.866 34.144 1.00 85.00 183 LEU A C 1
ATOM 1404 O O . LEU A 1 183 ? -24.335 2.769 34.344 1.00 85.00 183 LEU A O 1
ATOM 1408 N N . SER A 1 184 ? -24.453 4.907 33.647 1.00 88.88 184 SER A N 1
ATOM 1409 C CA . SER A 1 184 ? -25.852 4.811 33.238 1.00 88.88 184 SER A CA 1
ATOM 1410 C C . SER A 1 184 ? -26.009 3.923 31.995 1.00 88.88 184 SER A C 1
ATOM 1412 O O . SER A 1 184 ? -25.100 3.754 31.180 1.00 88.88 184 SER A O 1
ATOM 1414 N N . VAL A 1 185 ? -27.205 3.351 31.813 1.00 86.62 185 VAL A N 1
ATOM 1415 C CA . VAL A 1 185 ? -27.521 2.522 30.631 1.00 86.62 185 VAL A CA 1
ATOM 1416 C C . VAL A 1 185 ? -27.364 3.323 29.332 1.00 86.62 185 VAL A C 1
ATOM 1418 O O . VAL A 1 185 ? -26.866 2.799 28.341 1.00 86.62 185 VAL A O 1
ATOM 1421 N N . LYS A 1 186 ? -27.737 4.608 29.353 1.00 89.31 186 LYS A N 1
ATOM 1422 C CA . LYS A 1 186 ? -27.682 5.497 28.187 1.00 89.31 186 LYS A CA 1
ATOM 1423 C C . LYS A 1 186 ? -26.245 5.807 27.754 1.00 89.31 186 LYS A C 1
ATOM 1425 O O . LYS A 1 186 ? -25.965 5.859 26.559 1.00 89.31 186 LYS A O 1
ATOM 1430 N N . GLU A 1 187 ? -25.334 6.002 28.706 1.00 87.44 187 GLU A N 1
ATOM 1431 C CA . GLU A 1 187 ? -23.904 6.198 28.421 1.00 87.44 187 GLU A CA 1
ATOM 1432 C C . GLU A 1 187 ? -23.285 4.936 27.823 1.00 87.44 187 GLU A C 1
ATOM 1434 O O . GLU A 1 187 ? -22.562 5.016 26.831 1.00 87.44 187 GLU A O 1
ATOM 1439 N N . PHE A 1 188 ? -23.636 3.767 28.366 1.00 84.62 188 PHE A N 1
ATOM 1440 C CA . PHE A 1 188 ? -23.190 2.489 27.818 1.00 84.62 188 PHE A CA 1
ATOM 1441 C C . PHE A 1 188 ? -23.681 2.270 26.377 1.00 84.62 188 PHE A C 1
ATOM 1443 O O . PHE A 1 188 ? -22.908 1.877 25.505 1.00 84.62 188 PHE A O 1
ATOM 1450 N N . GLU A 1 189 ? -24.949 2.567 26.090 1.00 88.06 189 GLU A N 1
ATOM 1451 C CA . GLU A 1 189 ? -25.500 2.468 24.734 1.00 88.06 189 GLU A CA 1
ATOM 1452 C C . GLU A 1 189 ? -24.790 3.422 23.758 1.00 88.06 189 GLU A C 1
ATOM 1454 O O . GLU A 1 189 ? -24.443 3.042 22.636 1.00 88.06 189 GLU A O 1
ATOM 1459 N N . MET A 1 190 ? -24.502 4.652 24.197 1.00 89.75 190 MET A N 1
ATOM 1460 C CA . MET A 1 190 ? -23.743 5.619 23.404 1.00 89.75 190 MET A CA 1
ATOM 1461 C C . MET A 1 190 ? -22.316 5.131 23.118 1.00 89.75 190 MET A C 1
ATOM 1463 O O . MET A 1 190 ? -21.828 5.295 21.997 1.00 89.75 190 MET A O 1
ATOM 1467 N N . LEU A 1 191 ? -21.672 4.503 24.102 1.00 87.56 191 LEU A N 1
ATOM 1468 C CA . LEU A 1 191 ? -20.348 3.897 23.981 1.00 87.56 191 LEU A CA 1
ATOM 1469 C C . LEU A 1 191 ? -20.349 2.774 22.936 1.00 87.56 191 LEU A C 1
ATOM 1471 O O . LEU A 1 191 ? -19.526 2.783 22.019 1.00 87.56 191 LEU A O 1
ATOM 1475 N N . MET A 1 192 ? -21.320 1.863 23.009 1.00 88.31 192 MET A N 1
ATOM 1476 C CA . MET A 1 192 ? -21.475 0.776 22.038 1.00 88.31 192 MET A CA 1
ATOM 1477 C C . MET A 1 192 ? -21.732 1.297 20.620 1.00 88.31 192 MET A C 1
ATOM 1479 O O . MET A 1 192 ? -21.134 0.807 19.661 1.00 88.31 192 MET A O 1
ATOM 1483 N N . LYS A 1 193 ? -22.559 2.340 20.474 1.00 91.19 193 LYS A N 1
ATOM 1484 C CA . LYS A 1 193 ? -22.813 2.987 19.179 1.00 91.19 193 LYS A CA 1
ATOM 1485 C C . LYS A 1 193 ? -21.552 3.627 18.591 1.00 91.19 193 LYS A C 1
ATOM 1487 O O . LYS A 1 193 ? -21.329 3.548 17.384 1.00 91.19 193 LYS A O 1
ATOM 1492 N N . ARG A 1 194 ? -20.720 4.262 19.424 1.00 90.38 194 ARG A N 1
ATOM 1493 C CA . ARG A 1 194 ? -19.436 4.841 18.991 1.00 90.38 194 ARG A CA 1
ATOM 1494 C C . ARG A 1 194 ? -18.448 3.770 18.556 1.00 90.38 194 ARG A C 1
ATOM 1496 O O . ARG A 1 194 ? -17.836 3.919 17.503 1.00 90.38 194 ARG A O 1
ATOM 1503 N N . LEU A 1 195 ? -18.336 2.689 19.327 1.00 90.00 195 LEU A N 1
ATOM 1504 C CA . LEU A 1 195 ? -17.502 1.550 18.966 1.00 90.00 195 LEU A CA 1
ATOM 1505 C C . LEU A 1 195 ? -17.918 0.957 17.621 1.00 90.00 195 LEU A C 1
ATOM 1507 O O . LEU A 1 195 ? -17.061 0.738 16.772 1.00 90.00 195 LEU A O 1
ATOM 1511 N N . ASP A 1 196 ? -19.215 0.727 17.398 1.00 91.56 196 ASP A N 1
ATOM 1512 C CA . ASP A 1 196 ? -19.670 0.210 16.107 1.00 91.56 196 ASP A CA 1
ATOM 1513 C C . ASP A 1 196 ? -19.361 1.188 14.964 1.00 91.56 196 ASP A C 1
ATOM 1515 O O . ASP A 1 196 ? -18.922 0.770 13.893 1.00 91.56 196 ASP A O 1
ATOM 1519 N N . GLY A 1 197 ? -19.496 2.497 15.202 1.00 92.56 197 GLY A N 1
ATOM 1520 C CA . GLY A 1 197 ? -19.044 3.534 14.273 1.00 92.56 197 GLY A CA 1
ATOM 1521 C C . GLY A 1 197 ? -17.553 3.421 13.936 1.00 92.56 197 GLY A C 1
ATOM 1522 O O . GLY A 1 197 ? -17.184 3.438 12.762 1.00 92.56 197 GLY A O 1
ATOM 1523 N N . ALA A 1 198 ? -16.703 3.225 14.944 1.00 92.06 198 ALA A N 1
ATOM 1524 C CA . ALA A 1 198 ? -15.267 3.061 14.754 1.00 92.06 198 ALA A CA 1
ATOM 1525 C C . ALA A 1 198 ? -14.911 1.776 13.998 1.00 92.06 198 ALA A C 1
ATOM 1527 O O . ALA A 1 198 ? -14.111 1.807 13.065 1.00 92.06 198 ALA A O 1
ATOM 1528 N N . MET A 1 199 ? -15.567 0.666 14.336 1.00 93.56 199 MET A N 1
ATOM 1529 C CA . MET A 1 199 ? -15.431 -0.607 13.628 1.00 93.56 199 MET A CA 1
ATOM 1530 C C . MET A 1 199 ? -15.922 -0.514 12.175 1.00 93.56 199 MET A C 1
ATOM 1532 O O . MET A 1 199 ? -15.322 -1.111 11.285 1.00 93.56 199 MET A O 1
ATOM 1536 N N . ASN A 1 200 ? -16.973 0.267 11.902 1.00 94.94 200 ASN A N 1
ATOM 1537 C CA . ASN A 1 200 ? -17.460 0.521 10.543 1.00 94.94 200 ASN A CA 1
ATOM 1538 C C . ASN A 1 200 ? -16.430 1.290 9.712 1.00 94.94 200 ASN A C 1
ATOM 1540 O O . ASN A 1 200 ? -16.217 0.960 8.548 1.00 94.94 200 ASN A O 1
ATOM 1544 N N . ILE A 1 201 ? -15.792 2.305 10.297 1.00 94.12 201 ILE A N 1
ATOM 1545 C CA . ILE A 1 201 ? -14.739 3.075 9.624 1.00 94.12 201 ILE A CA 1
ATOM 1546 C C . ILE A 1 201 ? -13.516 2.185 9.360 1.00 94.12 201 ILE A C 1
ATOM 1548 O O . ILE A 1 201 ? -12.995 2.191 8.247 1.00 94.12 201 ILE A O 1
ATOM 1552 N N . ALA A 1 202 ? -13.113 1.366 10.337 1.00 94.06 202 ALA A N 1
ATOM 1553 C CA . ALA A 1 202 ? -12.027 0.396 10.194 1.00 94.06 202 ALA A CA 1
ATOM 1554 C C . ALA A 1 202 ? -12.282 -0.632 9.078 1.00 94.06 202 ALA A C 1
ATOM 1556 O O . ALA A 1 202 ? -11.406 -0.852 8.242 1.00 94.06 202 ALA A O 1
ATOM 1557 N N . ASP A 1 203 ? -13.478 -1.231 9.023 1.00 95.38 203 ASP A N 1
ATOM 1558 C CA . ASP A 1 203 ? -13.837 -2.200 7.975 1.00 95.38 203 ASP A CA 1
ATOM 1559 C C . ASP A 1 203 ? -13.851 -1.550 6.585 1.00 95.38 203 ASP A C 1
ATOM 1561 O O . ASP A 1 203 ? -13.301 -2.122 5.646 1.00 95.38 203 ASP A O 1
ATOM 1565 N N . LYS A 1 204 ? -14.396 -0.329 6.460 1.00 95.38 204 LYS A N 1
ATOM 1566 C CA . LYS A 1 204 ? -14.396 0.427 5.196 1.00 95.38 204 LYS A CA 1
ATOM 1567 C C . LYS A 1 204 ? -12.989 0.764 4.716 1.00 95.38 204 LYS A C 1
ATOM 1569 O O . LYS A 1 204 ? -12.689 0.583 3.543 1.00 95.38 204 LYS A O 1
ATOM 1574 N N . PHE A 1 205 ? -12.115 1.223 5.609 1.00 95.69 205 PHE A N 1
ATOM 1575 C CA . PHE A 1 205 ? -10.731 1.524 5.245 1.00 95.69 205 PHE A CA 1
ATOM 1576 C C . PHE A 1 205 ? -9.970 0.261 4.820 1.00 95.69 205 PHE A C 1
ATOM 1578 O O . PHE A 1 205 ? -9.241 0.267 3.826 1.00 95.69 205 PHE A O 1
ATOM 1585 N N . ALA A 1 206 ? -10.162 -0.848 5.536 1.00 96.06 206 ALA A N 1
ATOM 1586 C CA . ALA A 1 206 ? -9.564 -2.122 5.160 1.00 96.06 206 ALA A CA 1
ATOM 1587 C C . ALA A 1 206 ? -10.108 -2.626 3.808 1.00 96.06 206 ALA A C 1
ATOM 1589 O O . ALA A 1 206 ? -9.351 -3.124 2.978 1.00 96.06 206 ALA A O 1
ATOM 1590 N N . GLU A 1 207 ? -11.400 -2.448 3.534 1.00 96.31 207 GLU A N 1
ATOM 1591 C CA . GLU A 1 207 ? -11.996 -2.739 2.229 1.00 96.31 207 GLU A CA 1
ATOM 1592 C C . GLU A 1 207 ? -11.406 -1.881 1.102 1.00 96.31 207 GLU A C 1
ATOM 1594 O O . GLU A 1 207 ? -11.004 -2.430 0.075 1.00 96.31 207 GLU A O 1
ATOM 1599 N N . ALA A 1 208 ? -11.267 -0.571 1.316 1.00 95.75 208 ALA A N 1
ATOM 1600 C CA . ALA A 1 208 ? -10.631 0.339 0.367 1.00 95.75 208 ALA A CA 1
ATOM 1601 C C . ALA A 1 208 ? -9.158 -0.028 0.110 1.00 95.75 208 ALA A C 1
ATOM 1603 O O . ALA A 1 208 ? -8.685 0.024 -1.029 1.00 95.75 208 ALA A O 1
ATOM 1604 N N . THR A 1 209 ? -8.442 -0.471 1.149 1.00 96.31 209 THR A N 1
ATOM 1605 C CA . THR A 1 209 ? -7.063 -0.967 1.028 1.00 96.31 209 THR A CA 1
ATOM 1606 C C . THR A 1 209 ? -7.001 -2.231 0.172 1.00 96.31 209 THR A C 1
ATOM 1608 O O . THR A 1 209 ? -6.174 -2.311 -0.736 1.00 96.31 209 THR A O 1
ATOM 1611 N N . CYS A 1 210 ? -7.896 -3.199 0.401 1.00 97.31 210 CYS A N 1
ATOM 1612 C CA . CYS A 1 210 ? -7.995 -4.397 -0.436 1.00 97.31 210 CYS A CA 1
ATOM 1613 C C . CYS A 1 210 ? -8.275 -4.042 -1.901 1.00 97.31 210 CYS A C 1
ATOM 1615 O O . CYS A 1 210 ? -7.575 -4.531 -2.783 1.00 97.31 210 CYS A O 1
ATOM 1617 N N . ALA A 1 211 ? -9.250 -3.165 -2.158 1.00 96.56 211 ALA A N 1
ATOM 1618 C CA . ALA A 1 211 ? -9.611 -2.748 -3.511 1.00 96.56 211 ALA A CA 1
ATOM 1619 C C . ALA A 1 211 ? -8.455 -2.028 -4.230 1.00 96.56 211 ALA A C 1
ATOM 1621 O O . ALA A 1 211 ? -8.186 -2.299 -5.403 1.00 96.56 211 ALA A O 1
ATOM 1622 N N . SER A 1 212 ? -7.736 -1.153 -3.519 1.00 96.44 212 SER A N 1
ATOM 1623 C CA . SER A 1 212 ? -6.564 -0.444 -4.053 1.00 96.44 212 SER A CA 1
ATOM 1624 C C . SER A 1 212 ? -5.429 -1.420 -4.382 1.00 96.44 212 SER A C 1
ATOM 1626 O O . SER A 1 212 ? -4.845 -1.356 -5.464 1.00 96.44 212 SER A O 1
ATOM 1628 N N . ALA A 1 213 ? -5.156 -2.380 -3.491 1.00 97.44 213 ALA A N 1
ATOM 1629 C CA . ALA A 1 213 ? -4.147 -3.410 -3.717 1.00 97.44 213 ALA A CA 1
ATOM 1630 C C . ALA A 1 213 ? -4.507 -4.335 -4.894 1.00 97.44 213 ALA A C 1
ATOM 1632 O O . ALA A 1 213 ? -3.649 -4.610 -5.732 1.00 97.44 213 ALA A O 1
ATOM 1633 N N . ASP A 1 214 ? -5.764 -4.776 -4.998 1.00 97.75 214 ASP A N 1
ATOM 1634 C CA . ASP A 1 214 ? -6.236 -5.613 -6.107 1.00 97.75 214 ASP A CA 1
ATOM 1635 C C . ASP A 1 214 ? -6.128 -4.877 -7.451 1.00 97.75 214 ASP A C 1
ATOM 1637 O O . ASP A 1 214 ? -5.639 -5.448 -8.427 1.00 97.75 214 ASP A O 1
ATOM 1641 N N . THR A 1 215 ? -6.513 -3.597 -7.490 1.00 96.94 215 THR A N 1
ATOM 1642 C CA . THR A 1 215 ? -6.398 -2.749 -8.689 1.00 96.94 215 THR A CA 1
ATOM 1643 C C . THR A 1 215 ? -4.940 -2.623 -9.130 1.00 96.94 215 THR A C 1
ATOM 1645 O O . THR A 1 215 ? -4.621 -2.869 -10.294 1.00 96.94 215 THR A O 1
ATOM 1648 N N . PHE A 1 216 ? -4.034 -2.331 -8.191 1.00 96.88 216 PHE A N 1
ATOM 1649 C CA . PHE A 1 216 ? -2.603 -2.232 -8.473 1.00 96.88 216 PHE A CA 1
ATOM 1650 C C . PHE A 1 216 ? -2.027 -3.549 -9.014 1.00 96.88 216 PHE A C 1
ATOM 1652 O O . PHE A 1 216 ? -1.320 -3.562 -10.023 1.00 96.88 216 PHE A O 1
ATOM 1659 N N . ILE A 1 217 ? -2.358 -4.681 -8.383 1.00 97.19 217 ILE A N 1
ATOM 1660 C CA . ILE A 1 217 ? -1.896 -6.007 -8.818 1.00 97.19 217 ILE A CA 1
ATOM 1661 C C . ILE A 1 217 ? -2.401 -6.322 -10.235 1.00 97.19 217 ILE A C 1
ATOM 1663 O O . ILE A 1 217 ? -1.633 -6.805 -11.071 1.00 97.19 217 ILE A O 1
ATOM 1667 N N . GLN A 1 218 ? -3.669 -6.030 -10.535 1.00 97.06 218 GLN A N 1
ATOM 1668 C CA . GLN A 1 218 ? -4.241 -6.227 -11.870 1.00 97.06 218 GLN A CA 1
ATOM 1669 C C . GLN A 1 218 ? -3.548 -5.364 -12.930 1.00 97.06 218 GLN A C 1
ATOM 1671 O O . GLN A 1 218 ? -3.258 -5.852 -14.026 1.00 97.06 218 GLN A O 1
ATOM 1676 N N . GLU A 1 219 ? -3.243 -4.107 -12.609 1.00 96.19 219 GLU A N 1
ATOM 1677 C CA . GLU A 1 219 ? -2.570 -3.196 -13.530 1.00 96.19 219 GLU A CA 1
ATOM 1678 C C . GLU A 1 219 ? -1.137 -3.640 -13.835 1.00 96.19 219 GLU A C 1
ATOM 1680 O O . GLU A 1 219 ? -0.753 -3.713 -15.005 1.00 96.19 219 GLU A O 1
ATOM 1685 N N . ILE A 1 220 ? -0.374 -4.053 -12.820 1.00 95.62 220 ILE A N 1
ATOM 1686 C CA . ILE A 1 220 ? 0.970 -4.603 -13.027 1.00 95.62 220 ILE A CA 1
ATOM 1687 C C . ILE A 1 220 ? 0.924 -5.890 -13.862 1.00 95.62 220 ILE A C 1
ATOM 1689 O O . ILE A 1 220 ? 1.730 -6.042 -14.781 1.00 95.62 220 ILE A O 1
ATOM 1693 N N . ASN A 1 221 ? -0.037 -6.787 -13.620 1.00 95.12 221 ASN A N 1
ATOM 1694 C CA . ASN A 1 221 ? -0.200 -8.002 -14.427 1.00 95.12 221 ASN A CA 1
ATOM 1695 C C . ASN A 1 221 ? -0.528 -7.679 -15.895 1.00 95.12 221 ASN A C 1
ATOM 1697 O O . ASN A 1 221 ? 0.008 -8.311 -16.808 1.00 95.12 221 ASN A O 1
ATOM 1701 N N . ARG A 1 222 ? -1.362 -6.661 -16.136 1.00 96.06 222 ARG A N 1
ATOM 1702 C CA . ARG A 1 222 ? -1.694 -6.173 -17.482 1.00 96.06 222 ARG A CA 1
ATOM 1703 C C . ARG A 1 222 ? -0.501 -5.511 -18.179 1.00 96.06 222 ARG A C 1
ATOM 1705 O O . ARG A 1 222 ? -0.379 -5.615 -19.397 1.00 96.06 222 ARG A O 1
ATOM 1712 N N . LEU A 1 223 ? 0.361 -4.809 -17.447 1.00 93.38 223 LEU A N 1
ATOM 1713 C CA . LEU A 1 223 ? 1.595 -4.246 -18.003 1.00 93.38 223 LEU A CA 1
ATOM 1714 C C . LEU A 1 223 ? 2.615 -5.347 -18.309 1.00 93.38 223 LEU A C 1
ATOM 1716 O O . LEU A 1 223 ? 3.233 -5.324 -19.372 1.00 93.38 223 LEU A O 1
ATOM 1720 N N . GLY A 1 224 ? 2.735 -6.342 -17.429 1.00 90.50 224 GLY A N 1
ATOM 1721 C CA . GLY A 1 224 ? 3.597 -7.504 -17.630 1.00 90.50 224 GLY A CA 1
ATOM 1722 C C . GLY A 1 224 ? 3.248 -8.285 -18.897 1.00 90.50 224 GLY A C 1
ATOM 1723 O O . GLY A 1 224 ? 4.144 -8.613 -19.669 1.00 90.50 224 GLY A O 1
ATOM 1724 N N . SER A 1 225 ? 1.957 -8.505 -19.174 1.00 92.81 225 SER A N 1
ATOM 1725 C CA . SER A 1 225 ? 1.514 -9.220 -20.381 1.00 92.81 225 SER A CA 1
ATOM 1726 C C . SER A 1 225 ? 1.710 -8.449 -21.689 1.00 92.81 225 SER A C 1
ATOM 1728 O O . SER A 1 225 ? 1.702 -9.059 -22.750 1.00 92.81 225 SER A O 1
ATOM 1730 N N . ARG A 1 226 ? 1.890 -7.122 -21.637 1.00 91.06 226 ARG A N 1
ATOM 1731 C CA . ARG A 1 226 ? 2.216 -6.292 -22.813 1.00 91.06 226 ARG A CA 1
ATOM 1732 C C . ARG A 1 226 ? 3.711 -6.233 -23.115 1.00 91.06 226 ARG A C 1
ATOM 1734 O O . ARG A 1 226 ? 4.088 -5.819 -24.207 1.00 91.06 226 ARG A O 1
ATOM 1741 N N . LEU A 1 227 ? 4.544 -6.541 -22.123 1.00 83.88 227 LEU A N 1
ATOM 1742 C CA . LEU A 1 227 ? 6.002 -6.501 -22.231 1.00 83.88 227 LEU A CA 1
ATOM 1743 C C . LEU A 1 227 ? 6.615 -7.867 -22.568 1.00 83.88 227 LEU A C 1
ATOM 1745 O O . LEU A 1 227 ? 7.767 -7.891 -23.008 1.00 83.88 227 LEU A O 1
ATOM 1749 N N . ALA A 1 228 ? 5.874 -8.952 -22.322 1.00 77.75 228 ALA A N 1
ATOM 1750 C CA . ALA A 1 228 ? 6.208 -10.323 -22.707 1.00 77.75 228 ALA A CA 1
ATOM 1751 C C . ALA A 1 228 ? 5.910 -10.568 -24.192 1.00 77.75 228 ALA A C 1
ATOM 1753 O O . ALA A 1 228 ? 6.753 -11.230 -24.837 1.00 77.75 228 ALA A O 1
#

Organism: NCBI:txid1156935

Foldseek 3Di:
DVVVVVCVVVVVVVVVVVVVLVVCVVVPPCVSVDPPPPPPCVVVVVCVVVVVVVVVVVVVVVVVVVVVVVVVVVVVVVVVVVVVLVVLLVLLVVLLVLLVVLLVLLVVLVVCLVPDPDDLLVSLVSLLVSLVVLLVSLVPVSQVVNCVPQNFPDPDHSVNLSVVSVVLNVVSVVVSVVVVVPDDPVVSVVNVVVSVVNSVVSNVVSVRSNVSSVVSNVVVVVVVVVVD

pLDDT: mean 85.99, std 11.01, range [56.66, 98.0]

Secondary structure (DSSP, 8-state):
-HHHHHHHHHHHHHHHHHHHHHHHHHTT-TTTS--TTS-SHHHHHHHHHHHHHHHHHHHHHHHHHHHHHHHHHHHHHHHHHHHHHHHHHHHHHHHHHHHHHHHHHHHHHHHHHHT----HHHHHHHHHHHHHHHHHHHTSHHHHHHHHHT--SSS--HHHHHHHHHHHHHHHHHHHHHHHHH--HHHHHHHHHHHHHHHHHHHHHHHHHHHHHHHHHHHHHHHHHHH-